Protein 5MC7 (pdb70)

Secondary structure (DSSP, 8-state):
---EEEEEETTS-EEEEEE-SSSS-SHHHHHHHHHHHHHT----S-EEEEETTEEEEEEE-SSEEEEEEEETTS-HHHHHHHHHHHHHHHHHHTTT--SHHHHHTTHHHHHHHHHHHEETTEE----HHHHHHHHHHH-/--SEEEEEETTS-EEEEEE-SSSS-SHHHHHHHHHHHHHHHTT-S--EEEETTEEEEEEEETTEEEEEEEETTS-HHHHHHHHHHHHHHHHHHTTT--SHHHHHTTHHHHHHHHHHHEETTEE----HHHHHHHHHHH-

Structure (mmCIF, N/CA/C/O backbone):
data_5MC7
#
_entry.id   5MC7
#
_cell.length_a   109.360
_cell.length_b   65.403
_cell.length_c   37.273
_cell.angle_alpha   90.00
_cell.angle_beta   96.58
_cell.angle_gamma   90.00
#
_symmetry.space_group_name_H-M   'C 1 2 1'
#
loop_
_entity.id
_entity.type
_entity.pdbx_description
1 polymer 'Coatomer subunit zeta-1'
2 water water
#
loop_
_atom_site.group_PDB
_atom_site.id
_atom_site.type_symbol
_atom_site.label_atom_id
_atom_site.label_alt_id
_atom_site.label_comp_id
_atom_site.label_asym_id
_atom_site.label_entity_id
_atom_site.label_seq_id
_atom_site.pdbx_PDB_ins_code
_atom_site.Cartn_x
_atom_site.Cartn_y
_atom_site.Cartn_z
_atom_site.occupancy
_atom_site.B_iso_or_equiv
_atom_site.auth_seq_id
_atom_site.auth_comp_id
_atom_site.auth_asym_id
_atom_site.auth_atom_id
_atom_site.pdbx_PDB_model_num
ATOM 1 N N . THR A 1 9 ? 9.682 11.249 22.527 1.00 28.30 12 THR A N 1
ATOM 2 C CA . THR A 1 9 ? 11.052 10.823 22.424 1.00 24.09 12 THR A CA 1
ATOM 3 C C . THR A 1 9 ? 11.118 9.298 22.174 1.00 20.18 12 THR A C 1
ATOM 4 O O . THR A 1 9 ? 10.575 8.467 22.865 1.00 19.93 12 THR A O 1
ATOM 8 N N . VAL A 1 10 ? 11.946 8.987 21.220 1.00 16.22 13 VAL A N 1
ATOM 9 C CA . VAL A 1 10 ? 12.187 7.628 20.816 1.00 14.14 13 VAL A CA 1
ATOM 10 C C . VAL A 1 10 ? 13.592 7.273 21.353 1.00 13.88 13 VAL A C 1
ATOM 11 O O . VAL A 1 10 ? 14.528 7.988 21.129 1.00 15.12 13 VAL A O 1
ATOM 15 N N . LYS A 1 11 ? 13.755 6.129 22.055 1.00 12.86 14 LYS A N 1
ATOM 16 C CA . LYS A 1 11 ? 15.071 5.757 22.494 1.00 13.59 14 LYS A CA 1
ATOM 17 C C . LYS A 1 11 ? 15.787 4.862 21.481 1.00 12.04 14 LYS A C 1
ATOM 18 O O . LYS A 1 11 ? 17.036 4.880 21.415 1.00 11.84 14 LYS A O 1
ATOM 24 N N . ALA A 1 12 ? 15.022 4.085 20.721 1.00 10.68 15 ALA A N 1
ATOM 25 C CA . ALA A 1 12 ? 15.612 3.227 19.686 1.00 10.51 15 ALA A CA 1
ATOM 26 C C . ALA A 1 12 ? 14.607 2.873 18.601 1.00 9.88 15 ALA A C 1
ATOM 27 O O . ALA A 1 12 ? 13.443 2.755 18.856 1.00 9.39 15 ALA A O 1
ATOM 29 N N . ILE A 1 13 ? 15.171 2.499 17.415 1.00 10.67 16 ILE A N 1
ATOM 30 C CA . ILE A 1 13 ? 14.379 1.867 16.290 1.00 10.73 16 ILE A CA 1
ATOM 31 C C . ILE A 1 13 ? 15.192 0.658 15.865 1.00 10.91 16 ILE A C 1
ATOM 32 O O . ILE A 1 13 ? 16.404 0.805 15.639 1.00 11.76 16 ILE A O 1
ATOM 37 N N . LEU A 1 14 ? 14.577 -0.512 15.812 1.00 10.83 17 LEU A N 1
ATOM 38 C CA . LEU A 1 14 ? 15.258 -1.730 15.427 1.00 11.59 17 LEU A CA 1
ATOM 39 C C . LEU A 1 14 ? 14.527 -2.417 14.369 1.00 10.62 17 LEU A C 1
ATOM 40 O O . LEU A 1 14 ? 13.300 -2.462 14.417 1.00 10.65 17 LEU A O 1
ATOM 45 N N . ILE A 1 15 ? 15.257 -2.960 13.331 1.00 9.75 18 ILE A N 1
ATOM 46 C CA . ILE A 1 15 ? 14.622 -3.929 12.509 1.00 9.96 18 ILE A CA 1
ATOM 47 C C . ILE A 1 15 ? 15.463 -5.255 12.570 1.00 9.90 18 ILE A C 1
ATOM 48 O O . ILE A 1 15 ? 16.683 -5.228 12.280 1.00 10.84 18 ILE A O 1
ATOM 53 N N . LEU A 1 16 ? 14.830 -6.299 13.030 1.00 9.78 19 LEU A N 1
ATOM 54 C CA . LEU A 1 16 ? 15.519 -7.586 13.134 1.00 11.61 19 LEU A CA 1
ATOM 55 C C . LEU A 1 16 ? 14.942 -8.541 12.083 1.00 11.92 19 LEU A C 1
ATOM 56 O O . LEU A 1 16 ? 13.759 -8.478 11.771 1.00 12.04 19 LEU A O 1
ATOM 61 N N . ASP A 1 17 ? 15.814 -9.366 11.541 1.00 13.33 20 ASP A N 1
ATOM 62 C CA . ASP A 1 17 ? 15.406 -10.444 10.691 1.00 13.86 20 ASP A CA 1
ATOM 63 C C . ASP A 1 17 ? 14.778 -11.591 11.473 1.00 14.40 20 ASP A C 1
ATOM 64 O O . ASP A 1 17 ? 14.687 -11.560 12.704 1.00 13.96 20 ASP A O 1
ATOM 69 N N . ASN A 1 18 ? 14.249 -12.587 10.752 1.00 15.43 21 ASN A N 1
ATOM 70 C CA . ASN A 1 18 ? 13.594 -13.702 11.277 1.00 17.10 21 ASN A CA 1
ATOM 71 C C . ASN A 1 18 ? 14.474 -14.637 12.198 1.00 18.95 21 ASN A C 1
ATOM 72 O O . ASN A 1 18 ? 14.006 -15.541 12.798 1.00 19.23 21 ASN A O 1
ATOM 77 N N . ASP A 1 19 ? 15.790 -14.440 12.191 1.00 20.57 22 ASP A N 1
ATOM 78 C CA . ASP A 1 19 ? 16.645 -15.157 13.084 1.00 23.55 22 ASP A CA 1
ATOM 79 C C . ASP A 1 19 ? 16.935 -14.275 14.295 1.00 22.39 22 ASP A C 1
ATOM 80 O O . ASP A 1 19 ? 17.763 -14.682 15.224 1.00 23.84 22 ASP A O 1
ATOM 85 N N . GLY A 1 20 ? 16.350 -13.077 14.365 1.00 19.97 23 GLY A N 1
ATOM 86 C CA . GLY A 1 20 ? 16.689 -12.113 15.452 1.00 19.54 23 GLY A CA 1
ATOM 87 C C . GLY A 1 20 ? 17.932 -11.302 15.215 1.00 20.06 23 GLY A C 1
ATOM 88 O O . GLY A 1 20 ? 18.334 -10.478 16.120 1.00 20.64 23 GLY A O 1
ATOM 89 N N . ASP A 1 21 ? 18.534 -11.461 14.081 1.00 19.91 24 ASP A N 1
ATOM 90 C CA . ASP A 1 21 ? 19.729 -10.734 13.695 1.00 21.75 24 ASP A CA 1
ATOM 91 C C . ASP A 1 21 ? 19.408 -9.311 13.231 1.00 18.12 24 ASP A C 1
ATOM 92 O O . ASP A 1 21 ? 18.395 -9.023 12.691 1.00 15.75 24 ASP A O 1
ATOM 97 N N . ARG A 1 22 ? 20.256 -8.371 13.623 1.00 17.43 25 ARG A N 1
ATOM 98 C CA . ARG A 1 22 ? 20.024 -6.944 13.341 1.00 16.39 25 ARG A CA 1
ATOM 99 C C . ARG A 1 22 ? 20.171 -6.701 11.869 1.00 16.07 25 ARG A C 1
ATOM 100 O O . ARG A 1 22 ? 21.224 -7.014 11.298 1.00 16.74 25 ARG A O 1
ATOM 108 N N . LEU A 1 23 ? 19.094 -6.176 11.235 1.00 14.88 26 LEU A N 1
ATOM 109 C CA . LEU A 1 23 ? 19.171 -5.551 9.912 1.00 14.79 26 LEU A CA 1
ATOM 110 C C . LEU A 1 23 ? 19.408 -4.050 10.004 1.00 13.78 26 LEU A C 1
ATOM 111 O O . LEU A 1 23 ? 20.220 -3.491 9.243 1.00 14.10 26 LEU A O 1
ATOM 116 N N . PHE A 1 24 ? 18.851 -3.460 11.079 1.00 12.46 27 PHE A N 1
ATOM 117 C CA . PHE A 1 24 ? 18.983 -2.025 11.252 1.00 12.31 27 PHE A CA 1
ATOM 118 C C . PHE A 1 24 ? 18.793 -1.769 12.745 1.00 12.12 27 PHE A C 1
ATOM 119 O O . PHE A 1 24 ? 17.939 -2.340 13.344 1.00 12.13 27 PHE A O 1
ATOM 127 N N . ALA A 1 25 ? 19.694 -0.958 13.239 1.00 13.73 28 ALA A N 1
ATOM 128 C CA . ALA A 1 25 ? 19.500 -0.454 14.603 1.00 13.17 28 ALA A CA 1
ATOM 129 C C . ALA A 1 25 ? 19.951 0.992 14.659 1.00 13.72 28 ALA A C 1
ATOM 130 O O . ALA A 1 25 ? 21.080 1.295 14.298 1.00 13.67 28 ALA A O 1
ATOM 132 N N . LYS A 1 26 ? 19.166 1.795 15.422 1.00 13.62 29 LYS A N 1
ATOM 133 C CA . LYS A 1 26 ? 19.556 3.103 15.756 1.00 14.72 29 LYS A CA 1
ATOM 134 C C . LYS A 1 26 ? 19.176 3.400 17.217 1.00 13.34 29 LYS A C 1
ATOM 135 O O . LYS A 1 26 ? 18.046 3.223 17.552 1.00 12.37 29 LYS A O 1
ATOM 141 N N . TYR A 1 27 ? 20.125 3.702 18.021 1.00 13.18 30 TYR A N 1
ATOM 142 C CA . TYR A 1 27 ? 19.874 4.050 19.403 1.00 13.22 30 TYR A CA 1
ATOM 143 C C . TYR A 1 27 ? 20.166 5.596 19.594 1.00 14.25 30 TYR A C 1
ATOM 144 O O . TYR A 1 27 ? 21.257 6.128 19.215 1.00 17.09 30 TYR A O 1
ATOM 153 N N . TYR A 1 28 ? 19.285 6.278 20.289 1.00 14.41 31 TYR A N 1
ATOM 154 C CA . TYR A 1 28 ? 19.280 7.733 20.376 1.00 15.17 31 TYR A CA 1
ATOM 155 C C . TYR A 1 28 ? 19.705 8.293 21.722 1.00 17.57 31 TYR A C 1
ATOM 156 O O . TYR A 1 28 ? 19.820 9.554 21.930 1.00 18.56 31 TYR A O 1
ATOM 165 N N . ASP A 1 29 ? 20.044 7.371 22.628 1.00 17.19 32 ASP A N 1
ATOM 166 C CA . ASP A 1 29 ? 20.555 7.827 23.940 1.00 19.86 32 ASP A CA 1
ATOM 167 C C . ASP A 1 29 ? 21.541 6.741 24.411 1.00 20.29 32 ASP A C 1
ATOM 168 O O . ASP A 1 29 ? 21.891 5.872 23.668 1.00 20.41 32 ASP A O 1
ATOM 173 N N . ASP A 1 30 ? 21.965 6.851 25.679 1.00 21.74 33 ASP A N 1
ATOM 174 C CA . ASP A 1 30 ? 23.046 6.066 26.256 1.00 23.75 33 ASP A CA 1
ATOM 175 C C . ASP A 1 30 ? 22.590 4.875 27.055 1.00 21.49 33 ASP A C 1
ATOM 176 O O . ASP A 1 30 ? 23.395 4.311 27.749 1.00 22.71 33 ASP A O 1
ATOM 181 N N . THR A 1 31 ? 21.324 4.439 26.885 1.00 19.35 34 THR A N 1
ATOM 182 C CA . THR A 1 31 ? 20.845 3.327 27.652 1.00 19.42 34 THR A CA 1
ATOM 183 C C . THR A 1 31 ? 21.621 2.039 27.385 1.00 18.87 34 THR A C 1
ATOM 184 O O . THR A 1 31 ? 21.904 1.257 28.359 1.00 19.21 34 THR A O 1
ATOM 188 N N . TYR A 1 32 ? 21.961 1.804 26.110 1.00 17.21 35 TYR A N 1
ATOM 189 C CA . TYR A 1 32 ? 22.772 0.636 25.748 1.00 17.82 35 TYR A CA 1
ATOM 190 C C . TYR A 1 32 ? 24.051 1.070 25.032 1.00 18.57 35 TYR A C 1
ATOM 191 O O . TYR A 1 32 ? 24.154 1.049 23.870 1.00 19.05 35 TYR A O 1
ATOM 200 N N . PRO A 1 33 ? 25.046 1.440 25.819 1.00 20.67 36 PRO A N 1
ATOM 201 C CA . PRO A 1 33 ? 26.168 2.085 25.162 1.00 22.13 36 PRO A CA 1
ATOM 202 C C . PRO A 1 33 ? 27.069 1.143 24.376 1.00 22.48 36 PRO A C 1
ATOM 203 O O . PRO A 1 33 ? 27.678 1.622 23.425 1.00 23.03 36 PRO A O 1
ATOM 207 N N . SER A 1 34 ? 27.232 -0.108 24.818 1.00 22.83 37 SER A N 1
ATOM 208 C CA . SER A 1 34 ? 28.111 -1.025 24.082 1.00 24.03 37 SER A CA 1
ATOM 209 C C . SER A 1 34 ? 27.304 -1.873 23.097 1.00 23.02 37 SER A C 1
ATOM 210 O O . SER A 1 34 ? 26.107 -2.150 23.277 1.00 21.05 37 SER A O 1
ATOM 213 N N . VAL A 1 35 ? 28.035 -2.314 22.104 1.00 24.03 38 VAL A N 1
ATOM 214 C CA . VAL A 1 35 ? 27.429 -3.163 21.099 1.00 25.20 38 VAL A CA 1
ATOM 215 C C . VAL A 1 35 ? 27.018 -4.514 21.724 1.00 24.45 38 VAL A C 1
ATOM 216 O O . VAL A 1 35 ? 25.934 -5.007 21.392 1.00 24.96 38 VAL A O 1
ATOM 220 N N . LYS A 1 36 ? 27.805 -5.034 22.631 1.00 25.05 39 LYS A N 1
ATOM 221 C CA . LYS A 1 36 ? 27.436 -6.240 23.363 1.00 25.10 39 LYS A CA 1
ATOM 222 C C . LYS A 1 36 ? 26.120 -6.029 24.120 1.00 23.44 39 LYS A C 1
ATOM 223 O O . LYS A 1 36 ? 25.275 -6.923 24.075 1.00 22.48 39 LYS A O 1
ATOM 229 N N . GLU A 1 37 ? 25.906 -4.869 24.723 1.00 21.29 40 GLU A N 1
ATOM 230 C CA . GLU A 1 37 ? 24.694 -4.654 25.464 1.00 20.36 40 GLU A CA 1
ATOM 231 C C . GLU A 1 37 ? 23.578 -4.472 24.538 1.00 18.31 40 GLU A C 1
ATOM 232 O O . GLU A 1 37 ? 22.513 -4.875 24.869 1.00 17.03 40 GLU A O 1
ATOM 238 N N . GLN A 1 38 ? 23.822 -3.795 23.419 1.00 17.97 41 GLN A N 1
ATOM 239 C CA . GLN A 1 38 ? 22.736 -3.599 22.381 1.00 16.79 41 GLN A CA 1
ATOM 240 C C . GLN A 1 38 ? 22.318 -4.971 21.827 1.00 16.60 41 GLN A C 1
ATOM 241 O O . GLN A 1 38 ? 21.143 -5.224 21.668 1.00 14.80 41 GLN A O 1
ATOM 247 N N . LYS A 1 39 ? 23.269 -5.775 21.403 1.00 18.48 42 LYS A N 1
ATOM 248 C CA . LYS A 1 39 ? 22.949 -7.099 20.832 1.00 19.46 42 LYS A CA 1
ATOM 249 C C . LYS A 1 39 ? 22.237 -7.981 21.829 1.00 19.38 42 LYS A C 1
ATOM 250 O O . LYS A 1 39 ? 21.316 -8.688 21.454 1.00 19.27 42 LYS A O 1
ATOM 256 N N . ALA A 1 40 ? 22.620 -7.920 23.105 1.00 18.79 43 ALA A N 1
ATOM 257 C CA . ALA A 1 40 ? 21.882 -8.681 24.203 1.00 19.03 43 ALA A CA 1
ATOM 258 C C . ALA A 1 40 ? 20.473 -8.219 24.361 1.00 17.90 43 ALA A C 1
ATOM 259 O O . ALA A 1 40 ? 19.599 -9.052 24.545 1.00 18.66 43 ALA A O 1
ATOM 261 N N . PHE A 1 41 ? 20.252 -6.906 24.248 1.00 17.72 44 PHE A N 1
ATOM 262 C CA . PHE A 1 41 ? 18.954 -6.322 24.310 1.00 15.64 44 PHE A CA 1
ATOM 263 C C . PHE A 1 41 ? 18.131 -6.769 23.130 1.00 14.54 44 PHE A C 1
ATOM 264 O O . PHE A 1 41 ? 16.969 -7.154 23.220 1.00 14.80 44 PHE A O 1
ATOM 272 N N . GLU A 1 42 ? 18.704 -6.705 21.953 1.00 13.72 45 GLU A N 1
ATOM 273 C CA . GLU A 1 42 ? 18.032 -7.153 20.726 1.00 13.43 45 GLU A CA 1
ATOM 274 C C . GLU A 1 42 ? 17.595 -8.629 20.793 1.00 14.06 45 GLU A C 1
ATOM 275 O O . GLU A 1 42 ? 16.440 -8.954 20.480 1.00 13.51 45 GLU A O 1
ATOM 281 N N . LYS A 1 43 ? 18.482 -9.466 21.314 1.00 17.05 46 LYS A N 1
ATOM 282 C CA . LYS A 1 43 ? 18.229 -10.880 21.567 1.00 19.06 46 LYS A CA 1
ATOM 283 C C . LYS A 1 43 ? 17.095 -11.086 22.562 1.00 17.55 46 LYS A C 1
ATOM 284 O O . LYS A 1 43 ? 16.203 -11.837 22.331 1.00 15.99 46 LYS A O 1
ATOM 290 N N . ASN A 1 44 ? 17.136 -10.356 23.728 1.00 17.33 47 ASN A N 1
ATOM 291 C CA . ASN A 1 44 ? 16.070 -10.413 24.642 1.00 17.77 47 ASN A CA 1
ATOM 292 C C . ASN A 1 44 ? 14.803 -9.976 24.062 1.00 16.15 47 ASN A C 1
ATOM 293 O O . ASN A 1 44 ? 13.807 -10.645 24.256 1.00 17.40 47 ASN A O 1
ATOM 298 N N . ILE A 1 45 ? 14.749 -8.873 23.399 1.00 14.57 48 ILE A N 1
ATOM 299 C CA . ILE A 1 45 ? 13.506 -8.406 22.756 1.00 14.63 48 ILE A CA 1
ATOM 300 C C . ILE A 1 45 ? 12.945 -9.446 21.774 1.00 14.58 48 ILE A C 1
ATOM 301 O O . ILE A 1 45 ? 11.764 -9.823 21.819 1.00 15.49 48 ILE A O 1
ATOM 306 N N . PHE A 1 46 ? 13.864 -9.950 20.924 1.00 14.22 49 PHE A N 1
ATOM 307 C CA . PHE A 1 46 ? 13.443 -10.923 19.958 1.00 15.20 49 PHE A CA 1
ATOM 308 C C . PHE A 1 46 ? 12.811 -12.173 20.607 1.00 15.80 49 PHE A C 1
ATOM 309 O O . PHE A 1 46 ? 11.731 -12.640 20.222 1.00 17.01 49 PHE A O 1
ATOM 317 N N . ASN A 1 47 ? 13.436 -12.662 21.662 1.00 17.47 50 ASN A N 1
ATOM 318 C CA . ASN A 1 47 ? 13.052 -13.873 22.319 1.00 19.13 50 ASN A CA 1
ATOM 319 C C . ASN A 1 47 ? 11.815 -13.658 23.120 1.00 19.58 50 ASN A C 1
ATOM 320 O O . ASN A 1 47 ? 11.174 -14.630 23.498 1.00 22.10 50 ASN A O 1
ATOM 325 N N . LYS A 1 48 ? 11.484 -12.417 23.448 1.00 17.48 51 LYS A N 1
ATOM 326 C CA . LYS A 1 48 ? 10.235 -12.146 24.134 1.00 18.25 51 LYS A CA 1
ATOM 327 C C . LYS A 1 48 ? 9.157 -11.660 23.259 1.00 17.91 51 LYS A C 1
ATOM 328 O O . LYS A 1 48 ? 8.080 -11.269 23.780 1.00 20.43 51 LYS A O 1
ATOM 334 N N . THR A 1 49 ? 9.386 -11.585 21.960 1.00 16.17 52 THR A N 1
ATOM 335 C CA . THR A 1 49 ? 8.338 -11.182 21.084 1.00 16.17 52 THR A CA 1
ATOM 336 C C . THR A 1 49 ? 8.008 -12.192 20.041 1.00 16.85 52 THR A C 1
ATOM 337 O O . THR A 1 49 ? 8.521 -13.321 20.019 1.00 18.17 52 THR A O 1
ATOM 341 N N . HIS A 1 50 ? 6.925 -11.890 19.329 1.00 16.45 53 HIS A N 1
ATOM 342 C CA . HIS A 1 50 ? 6.352 -12.854 18.365 1.00 17.87 53 HIS A CA 1
ATOM 343 C C . HIS A 1 50 ? 5.682 -12.180 17.178 1.00 16.61 53 HIS A C 1
ATOM 344 O O . HIS A 1 50 ? 5.568 -10.976 17.175 1.00 16.04 53 HIS A O 1
ATOM 351 N N . ARG A 1 51 ? 5.254 -12.929 16.141 1.00 17.00 54 ARG A N 1
ATOM 352 C CA . ARG A 1 51 ? 4.498 -12.329 15.017 1.00 17.28 54 ARG A CA 1
ATOM 353 C C . ARG A 1 51 ? 3.264 -11.587 15.430 1.00 17.36 54 ARG A C 1
ATOM 354 O O . ARG A 1 51 ? 2.498 -12.125 16.242 1.00 18.64 54 ARG A O 1
ATOM 362 N N . THR A 1 52 ? 3.114 -10.376 14.909 1.00 16.10 55 THR A N 1
ATOM 363 C CA . THR A 1 52 ? 1.898 -9.642 15.141 1.00 17.13 55 THR A CA 1
ATOM 364 C C . THR A 1 52 ? 1.815 -8.512 14.131 1.00 17.01 55 THR A C 1
ATOM 365 O O . THR A 1 52 ? 2.836 -7.976 13.696 1.00 15.36 55 THR A O 1
ATOM 369 N N . ASP A 1 53 ? 0.577 -8.049 13.874 1.00 18.35 56 ASP A N 1
ATOM 370 C CA . ASP A 1 53 ? 0.386 -6.809 13.154 1.00 20.42 56 ASP A CA 1
ATOM 371 C C . ASP A 1 53 ? 0.601 -5.521 13.986 1.00 20.48 56 ASP A C 1
ATOM 372 O O . ASP A 1 53 ? 0.711 -4.471 13.390 1.00 20.19 56 ASP A O 1
ATOM 377 N N . SER A 1 54 ? 0.623 -5.626 15.315 1.00 19.79 57 SER A N 1
ATOM 378 C CA . SER A 1 54 ? 0.896 -4.479 16.123 1.00 19.29 57 SER A CA 1
ATOM 379 C C . SER A 1 54 ? 0.679 -4.900 17.536 1.00 17.28 57 SER A C 1
ATOM 380 O O . SER A 1 54 ? -0.326 -5.470 17.848 1.00 18.31 57 SER A O 1
ATOM 383 N N . GLU A 1 55 ? 1.737 -4.758 18.273 1.00 16.87 58 GLU A N 1
ATOM 384 C CA . GLU A 1 55 ? 1.660 -5.002 19.730 1.00 17.86 58 GLU A CA 1
ATOM 385 C C . GLU A 1 55 ? 2.433 -3.958 20.534 1.00 17.21 58 GLU A C 1
ATOM 386 O O . GLU A 1 55 ? 3.482 -3.520 20.148 1.00 16.13 58 GLU A O 1
ATOM 392 N N . ILE A 1 56 ? 1.910 -3.732 21.779 1.00 17.76 59 ILE A N 1
ATOM 393 C CA . ILE A 1 56 ? 2.635 -2.888 22.752 1.00 18.06 59 ILE A CA 1
ATOM 394 C C . ILE A 1 56 ? 3.052 -3.765 23.901 1.00 17.74 59 ILE A C 1
ATOM 395 O O . ILE A 1 56 ? 2.201 -4.420 24.481 1.00 17.73 59 ILE A O 1
ATOM 400 N N . ALA A 1 57 ? 4.309 -3.695 24.261 1.00 16.14 60 ALA A N 1
ATOM 401 C CA . ALA A 1 57 ? 4.727 -4.379 25.552 1.00 16.92 60 ALA A CA 1
ATOM 402 C C . ALA A 1 57 ? 5.666 -3.547 26.396 1.00 16.20 60 ALA A C 1
ATOM 403 O O . ALA A 1 57 ? 6.468 -2.804 25.880 1.00 16.35 60 ALA A O 1
ATOM 405 N N . LEU A 1 58 ? 5.604 -3.774 27.739 1.00 17.37 61 LEU A N 1
ATOM 406 C CA . LEU A 1 58 ? 6.738 -3.329 28.500 1.00 17.19 61 LEU A CA 1
ATOM 407 C C . LEU A 1 58 ? 7.747 -4.450 28.599 1.00 17.52 61 LEU A C 1
ATOM 408 O O . LEU A 1 58 ? 7.371 -5.532 29.209 1.00 18.61 61 LEU A O 1
ATOM 413 N N . LEU A 1 59 ? 8.963 -4.203 28.118 1.00 16.38 62 LEU A N 1
ATOM 414 C CA . LEU A 1 59 ? 10.028 -5.152 28.048 1.00 16.50 62 LEU A CA 1
ATOM 415 C C . LEU A 1 59 ? 11.269 -4.507 28.460 1.00 16.37 62 LEU A C 1
ATOM 416 O O . LEU A 1 59 ? 11.592 -3.379 28.047 1.00 15.30 62 LEU A O 1
ATOM 421 N N . GLU A 1 60 ? 12.034 -5.142 29.369 1.00 17.78 63 GLU A N 1
ATOM 422 C CA . GLU A 1 60 ? 13.287 -4.559 29.740 1.00 19.75 63 GLU A CA 1
ATOM 423 C C . GLU A 1 60 ? 13.230 -3.160 30.358 1.00 18.80 63 GLU A C 1
ATOM 424 O O . GLU A 1 60 ? 14.113 -2.317 30.224 1.00 18.92 63 GLU A O 1
ATOM 430 N N . GLY A 1 61 ? 12.107 -2.892 30.953 1.00 18.94 64 GLY A N 1
ATOM 431 C CA . GLY A 1 61 ? 11.756 -1.596 31.517 1.00 19.51 64 GLY A CA 1
ATOM 432 C C . GLY A 1 61 ? 11.434 -0.486 30.546 1.00 18.13 64 GLY A C 1
ATOM 433 O O . GLY A 1 61 ? 11.496 0.765 30.890 1.00 18.07 64 GLY A O 1
ATOM 434 N N . LEU A 1 62 ? 11.123 -0.860 29.319 1.00 16.81 65 LEU A N 1
ATOM 435 C CA . LEU A 1 62 ? 10.926 0.106 28.289 1.00 16.22 65 LEU A CA 1
ATOM 436 C C . LEU A 1 62 ? 9.626 -0.188 27.562 1.00 15.54 65 LEU A C 1
ATOM 437 O O . LEU A 1 62 ? 9.169 -1.318 27.570 1.00 15.41 65 LEU A O 1
ATOM 442 N N . THR A 1 63 ? 9.077 0.833 26.942 1.00 14.76 66 THR A N 1
ATOM 443 C CA . THR A 1 63 ? 7.854 0.598 26.117 1.00 14.47 66 THR A CA 1
ATOM 444 C C . THR A 1 63 ? 8.283 0.231 24.700 1.00 13.49 66 THR A C 1
ATOM 445 O O . THR A 1 63 ? 8.981 0.956 24.053 1.00 12.96 66 THR A O 1
ATOM 449 N N . VAL A 1 64 ? 7.923 -0.977 24.283 1.00 12.58 67 VAL A N 1
ATOM 450 C CA . VAL A 1 64 ? 8.232 -1.520 22.933 1.00 12.52 67 VAL A CA 1
ATOM 451 C C . VAL A 1 64 ? 6.987 -1.666 22.131 1.00 12.58 67 VAL A C 1
ATOM 452 O O . VAL A 1 64 ? 6.013 -2.324 22.517 1.00 13.29 67 VAL A O 1
ATOM 456 N N . VAL A 1 65 ? 6.933 -0.955 21.000 1.00 11.94 68 VAL A N 1
ATOM 457 C CA . VAL A 1 65 ? 5.732 -1.103 20.132 1.00 11.94 68 VAL A CA 1
ATOM 458 C C . VAL A 1 65 ? 6.329 -1.756 18.896 1.00 11.08 68 VAL A C 1
ATOM 459 O O . VAL A 1 65 ? 7.406 -1.352 18.418 1.00 10.86 68 VAL A O 1
ATOM 463 N N . TYR A 1 66 ? 5.694 -2.825 18.455 1.00 10.97 69 TYR A N 1
ATOM 464 C CA . TYR A 1 66 ? 6.302 -3.571 17.374 1.00 10.51 69 TYR A CA 1
ATOM 465 C C . TYR A 1 66 ? 5.344 -4.304 16.505 1.00 10.67 69 TYR A C 1
ATOM 466 O O . TYR A 1 66 ? 4.178 -4.380 16.788 1.00 10.91 69 TYR A O 1
ATOM 475 N N . LYS A 1 67 ? 5.872 -4.731 15.310 1.00 10.00 70 LYS A N 1
ATOM 476 C CA . LYS A 1 67 ? 5.119 -5.496 14.400 1.00 11.09 70 LYS A CA 1
ATOM 477 C C . LYS A 1 67 ? 6.005 -6.258 13.429 1.00 10.10 70 LYS A C 1
ATOM 478 O O . LYS A 1 67 ? 7.209 -5.987 13.306 1.00 9.11 70 LYS A O 1
ATOM 484 N N . SER A 1 68 ? 5.460 -7.284 12.811 1.00 10.67 71 SER A N 1
ATOM 485 C CA . SER A 1 68 ? 6.208 -8.154 11.902 1.00 10.80 71 SER A CA 1
ATOM 486 C C . SER A 1 68 ? 5.652 -8.081 10.555 1.00 10.67 71 SER A C 1
ATOM 487 O O . SER A 1 68 ? 4.482 -7.935 10.354 1.00 11.34 71 SER A O 1
ATOM 490 N N . SER A 1 69 ? 6.543 -8.340 9.593 1.00 11.26 72 SER A N 1
ATOM 491 C CA . SER A 1 69 ? 6.100 -8.696 8.285 1.00 12.15 72 SER A CA 1
ATOM 492 C C . SER A 1 69 ? 6.432 -10.141 7.973 1.00 13.41 72 SER A C 1
ATOM 493 O O . SER A 1 69 ? 6.776 -10.871 8.898 1.00 15.47 72 SER A O 1
ATOM 496 N N . ILE A 1 70 ? 6.437 -10.583 6.715 1.00 13.64 73 ILE A N 1
ATOM 497 C CA . ILE A 1 70 ? 6.757 -11.969 6.451 1.00 14.70 73 ILE A CA 1
ATOM 498 C C . ILE A 1 70 ? 8.121 -12.411 7.067 1.00 14.09 73 ILE A C 1
ATOM 499 O O . ILE A 1 70 ? 8.130 -13.509 7.624 1.00 15.95 73 ILE A O 1
ATOM 504 N N . ASP A 1 71 ? 9.184 -11.595 7.045 1.00 13.42 74 ASP A N 1
ATOM 505 C CA . ASP A 1 71 ? 10.423 -12.096 7.584 1.00 13.14 74 ASP A CA 1
ATOM 506 C C . ASP A 1 71 ? 11.203 -10.995 8.399 1.00 12.37 74 ASP A C 1
ATOM 507 O O . ASP A 1 71 ? 12.402 -11.084 8.640 1.00 13.22 74 ASP A O 1
ATOM 512 N N . LEU A 1 72 ? 10.551 -9.922 8.761 1.00 10.91 75 LEU A N 1
ATOM 513 C CA . LEU A 1 72 ? 11.142 -8.805 9.412 1.00 10.00 75 LEU A CA 1
ATOM 514 C C . LEU A 1 72 ? 10.337 -8.407 10.693 1.00 9.63 75 LEU A C 1
ATOM 515 O O . LEU A 1 72 ? 9.147 -8.584 10.692 1.00 10.58 75 LEU A O 1
ATOM 520 N N . TYR A 1 73 ? 11.031 -7.973 11.740 1.00 10.07 76 TYR A N 1
ATOM 521 C CA . TYR A 1 73 ? 10.381 -7.525 12.967 1.00 10.09 76 TYR A CA 1
ATOM 522 C C . TYR A 1 73 ? 10.843 -6.077 13.235 1.00 9.91 76 TYR A C 1
ATOM 523 O O . TYR A 1 73 ? 12.063 -5.760 13.220 1.00 9.46 76 TYR A O 1
ATOM 532 N N . PHE A 1 74 ? 9.884 -5.169 13.418 1.00 9.39 77 PHE A N 1
ATOM 533 C CA . PHE A 1 74 ? 10.123 -3.731 13.453 1.00 9.14 77 PHE A CA 1
ATOM 534 C C . PHE A 1 74 ? 9.762 -3.296 14.886 1.00 9.34 77 PHE A C 1
ATOM 535 O O . PHE A 1 74 ? 8.680 -3.554 15.349 1.00 9.58 77 PHE A O 1
ATOM 543 N N . TYR A 1 75 ? 10.684 -2.644 15.564 1.00 8.55 78 TYR A N 1
ATOM 544 C CA . TYR A 1 75 ? 10.415 -2.191 16.973 1.00 9.35 78 TYR A CA 1
ATOM 545 C C . TYR A 1 75 ? 10.740 -0.734 17.055 1.00 9.68 78 TYR A C 1
ATOM 546 O O . TYR A 1 75 ? 11.761 -0.238 16.571 1.00 10.26 78 TYR A O 1
ATOM 555 N N . VAL A 1 76 ? 9.925 -0.039 17.811 1.00 10.61 79 VAL A N 1
ATOM 556 C CA . VAL A 1 76 ? 10.138 1.370 18.168 1.00 10.21 79 VAL A CA 1
ATOM 557 C C . VAL A 1 76 ? 9.990 1.389 19.702 1.00 10.82 79 VAL A C 1
ATOM 558 O O . VAL A 1 76 ? 9.065 0.893 20.263 1.00 11.52 79 VAL A O 1
ATOM 562 N N . ILE A 1 77 ? 11.064 1.881 20.301 1.00 10.43 80 ILE A N 1
ATOM 563 C CA . ILE A 1 77 ? 11.255 1.709 21.767 1.00 11.43 80 ILE A CA 1
ATOM 564 C C . ILE A 1 77 ? 11.343 3.129 22.377 1.00 11.53 80 ILE A C 1
ATOM 565 O O . ILE A 1 77 ? 12.095 3.993 21.959 1.00 11.31 80 ILE A O 1
ATOM 570 N N . GLY A 1 78 ? 10.651 3.256 23.489 1.00 12.12 81 GLY A N 1
ATOM 571 C CA . GLY A 1 78 ? 10.590 4.430 24.284 1.00 13.32 81 GLY A CA 1
ATOM 572 C C . GLY A 1 78 ? 10.673 4.143 25.748 1.00 14.40 81 GLY A C 1
ATOM 573 O O . GLY A 1 78 ? 10.602 2.989 26.170 1.00 13.94 81 GLY A O 1
ATOM 574 N N . SER A 1 79 ? 10.761 5.215 26.504 1.00 15.58 82 SER A N 1
ATOM 575 C CA . SER A 1 79 ? 10.761 5.016 27.969 1.00 17.76 82 SER A CA 1
ATOM 576 C C . SER A 1 79 ? 9.468 4.355 28.494 1.00 19.39 82 SER A C 1
ATOM 577 O O . SER A 1 79 ? 8.485 4.291 27.757 1.00 20.65 82 SER A O 1
ATOM 580 N N . SER A 1 80 ? 9.467 3.867 29.750 1.00 20.47 83 SER A N 1
ATOM 581 C CA . SER A 1 80 ? 8.304 3.236 30.341 1.00 22.35 83 SER A CA 1
ATOM 582 C C . SER A 1 80 ? 7.183 4.277 30.559 1.00 23.10 83 SER A C 1
ATOM 583 O O . SER A 1 80 ? 6.034 3.893 30.582 1.00 24.72 83 SER A O 1
ATOM 586 N N . TYR A 1 81 ? 7.508 5.570 30.467 1.00 22.35 84 TYR A N 1
ATOM 587 C CA . TYR A 1 81 ? 6.547 6.592 30.614 1.00 24.17 84 TYR A CA 1
ATOM 588 C C . TYR A 1 81 ? 6.006 7.251 29.406 1.00 24.36 84 TYR A C 1
ATOM 589 O O . TYR A 1 81 ? 5.259 8.190 29.514 1.00 25.47 84 TYR A O 1
ATOM 598 N N . GLU A 1 82 ? 6.455 6.830 28.245 1.00 23.32 85 GLU A N 1
ATOM 599 C CA . GLU A 1 82 ? 6.114 7.454 26.995 1.00 23.87 85 GLU A CA 1
ATOM 600 C C . GLU A 1 82 ? 4.684 7.214 26.517 1.00 23.63 85 GLU A C 1
ATOM 601 O O . GLU A 1 82 ? 4.091 6.251 26.915 1.00 24.51 85 GLU A O 1
ATOM 607 N N . ASN A 1 83 ? 4.126 8.162 25.777 1.00 24.80 86 ASN A N 1
ATOM 608 C CA . ASN A 1 83 ? 2.800 7.963 25.186 1.00 24.12 86 ASN A CA 1
ATOM 609 C C . ASN A 1 83 ? 2.956 6.867 24.156 1.00 22.14 86 ASN A C 1
ATOM 610 O O . ASN A 1 83 ? 3.656 7.055 23.188 1.00 19.61 86 ASN A O 1
ATOM 615 N N . GLU A 1 84 ? 2.316 5.728 24.401 1.00 21.54 87 GLU A N 1
ATOM 616 C CA . GLU A 1 84 ? 2.525 4.638 23.527 1.00 21.29 87 GLU A CA 1
ATOM 617 C C . GLU A 1 84 ? 1.891 4.826 22.096 1.00 19.20 87 GLU A C 1
ATOM 618 O O . GLU A 1 84 ? 2.408 4.235 21.156 1.00 17.56 87 GLU A O 1
ATOM 624 N N . LEU A 1 85 ? 0.925 5.659 21.963 1.00 20.36 88 LEU A N 1
ATOM 625 C CA . LEU A 1 85 ? 0.395 5.967 20.652 1.00 21.01 88 LEU A CA 1
ATOM 626 C C . LEU A 1 85 ? 1.323 6.789 19.830 1.00 19.53 88 LEU A C 1
ATOM 627 O O . LEU A 1 85 ? 1.315 6.682 18.588 1.00 18.34 88 LEU A O 1
ATOM 632 N N . MET A 1 86 ? 2.088 7.657 20.451 1.00 20.38 89 MET A N 1
ATOM 633 C CA . MET A 1 86 ? 3.143 8.349 19.727 1.00 20.97 89 MET A CA 1
ATOM 634 C C . MET A 1 86 ? 4.165 7.392 19.175 1.00 17.59 89 MET A C 1
ATOM 635 O O . MET A 1 86 ? 4.642 7.544 18.062 1.00 15.86 89 MET A O 1
ATOM 640 N N . LEU A 1 87 ? 4.547 6.390 19.985 1.00 15.88 90 LEU A N 1
ATOM 641 C CA . LEU A 1 87 ? 5.488 5.408 19.553 1.00 14.20 90 LEU A CA 1
ATOM 642 C C . LEU A 1 87 ? 4.859 4.552 18.406 1.00 13.14 90 LEU A C 1
ATOM 643 O O . LEU A 1 87 ? 5.533 4.270 17.426 1.00 12.95 90 LEU A O 1
ATOM 648 N N . MET A 1 88 ? 3.588 4.261 18.515 1.00 13.03 91 MET A N 1
ATOM 649 C CA . MET A 1 88 ? 2.871 3.528 17.417 1.00 14.01 91 MET A CA 1
ATOM 650 C C . MET A 1 88 ? 2.813 4.348 16.153 1.00 12.82 91 MET A C 1
ATOM 651 O O . MET A 1 88 ? 2.923 3.792 15.090 1.00 12.44 91 MET A O 1
ATOM 656 N N . ALA A 1 89 ? 2.688 5.625 16.257 1.00 12.95 92 ALA A N 1
ATOM 657 C CA . ALA A 1 89 ? 2.642 6.463 15.058 1.00 12.91 92 ALA A CA 1
ATOM 658 C C . ALA A 1 89 ? 3.998 6.395 14.344 1.00 12.08 92 ALA A C 1
ATOM 659 O O . ALA A 1 89 ? 4.090 6.423 13.123 1.00 11.51 92 ALA A O 1
ATOM 661 N N . VAL A 1 90 ? 5.105 6.405 15.107 1.00 11.22 93 VAL A N 1
ATOM 662 C CA . VAL A 1 90 ? 6.390 6.236 14.493 1.00 10.94 93 VAL A 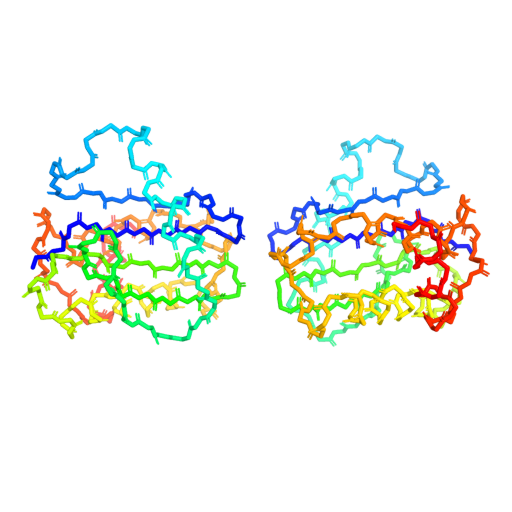CA 1
ATOM 663 C C . VAL A 1 90 ? 6.435 4.906 13.757 1.00 10.68 93 VAL A C 1
ATOM 664 O O . VAL A 1 90 ? 6.983 4.815 12.714 1.00 11.10 93 VAL A O 1
ATOM 668 N N . LEU A 1 91 ? 6.124 3.812 14.491 1.00 10.57 94 LEU A N 1
ATOM 669 C CA . LEU A 1 91 ? 6.209 2.473 13.930 1.00 10.01 94 LEU A CA 1
ATOM 670 C C . LEU A 1 91 ? 5.347 2.406 12.629 1.00 10.35 94 LEU A C 1
ATOM 671 O O . LEU A 1 91 ? 5.860 1.934 11.605 1.00 11.68 94 LEU A O 1
ATOM 676 N N . ASN A 1 92 ? 4.115 2.908 12.675 1.00 12.03 95 ASN A N 1
ATOM 677 C CA . ASN A 1 92 ? 3.295 2.858 11.454 1.00 13.30 95 ASN A CA 1
ATOM 678 C C . ASN A 1 92 ? 3.881 3.716 10.337 1.00 13.60 95 ASN A C 1
ATOM 679 O O . ASN A 1 92 ? 3.749 3.385 9.186 1.00 13.59 95 ASN A O 1
ATOM 684 N N . CYS A 1 93 ? 4.403 4.871 10.666 1.00 13.79 96 CYS A N 1
ATOM 685 C CA . CYS A 1 93 ? 4.934 5.726 9.645 1.00 14.62 96 CYS A CA 1
ATOM 686 C C . CYS A 1 93 ? 6.180 5.064 8.967 1.00 13.52 96 CYS A C 1
ATOM 687 O O . CYS A 1 93 ? 6.266 5.058 7.678 1.00 13.27 96 CYS A O 1
ATOM 690 N N . LEU A 1 94 ? 7.028 4.438 9.736 1.00 12.47 97 LEU A N 1
ATOM 691 C CA . LEU A 1 94 ? 8.167 3.741 9.206 1.00 12.25 97 LEU A CA 1
ATOM 692 C C . LEU A 1 94 ? 7.668 2.583 8.347 1.00 12.04 97 LEU A C 1
ATOM 693 O O . LEU A 1 94 ? 8.133 2.374 7.230 1.00 11.66 97 LEU A O 1
ATOM 698 N N . PHE A 1 95 ? 6.780 1.775 8.916 1.00 11.03 98 PHE A N 1
ATOM 699 C CA . PHE A 1 95 ? 6.398 0.564 8.148 1.00 10.99 98 PHE A CA 1
ATOM 700 C C . PHE A 1 95 ? 5.712 0.953 6.812 1.00 11.78 98 PHE A C 1
ATOM 701 O O . PHE A 1 95 ? 5.917 0.330 5.752 1.00 12.19 98 PHE A O 1
ATOM 709 N N . ASP A 1 96 ? 4.824 1.897 6.895 1.00 11.75 99 ASP A N 1
ATOM 710 C CA . ASP A 1 96 ? 3.996 2.289 5.777 1.00 12.77 99 ASP A CA 1
ATOM 711 C C . ASP A 1 96 ? 4.855 3.073 4.736 1.00 12.72 99 ASP A C 1
ATOM 712 O O . ASP A 1 96 ? 4.636 2.930 3.508 1.00 12.94 99 ASP A O 1
ATOM 717 N N . SER A 1 97 ? 5.866 3.766 5.194 1.00 12.40 100 SER A N 1
ATOM 718 C CA . SER A 1 97 ? 6.791 4.417 4.277 1.00 12.92 100 SER A CA 1
ATOM 719 C C . SER A 1 97 ? 7.541 3.327 3.507 1.00 12.93 100 SER A C 1
ATOM 720 O O . SER A 1 97 ? 7.680 3.373 2.297 1.00 12.84 100 SER A O 1
ATOM 723 N N . LEU A 1 98 ? 8.016 2.310 4.210 1.00 12.26 101 LEU A N 1
ATOM 724 C CA . LEU A 1 98 ? 8.651 1.186 3.528 1.00 13.00 101 LEU A CA 1
ATOM 725 C C . LEU A 1 98 ? 7.731 0.451 2.592 1.00 14.40 101 LEU A C 1
ATOM 726 O O . LEU A 1 98 ? 8.142 -0.030 1.482 1.00 13.17 101 LEU A O 1
ATOM 731 N N . SER A 1 99 ? 6.488 0.279 2.982 1.00 14.16 102 SER A N 1
ATOM 732 C CA . SER A 1 99 ? 5.571 -0.416 2.117 1.00 15.35 102 SER A CA 1
ATOM 733 C C . SER A 1 99 ? 5.467 0.312 0.765 1.00 16.64 102 SER A C 1
ATOM 734 O O . SER A 1 99 ? 5.501 -0.333 -0.304 1.00 17.41 102 SER A O 1
ATOM 737 N N . GLN A 1 100 ? 5.335 1.596 0.819 1.00 16.74 103 GLN A N 1
ATOM 738 C CA . GLN A 1 100 ? 5.292 2.375 -0.441 1.00 19.03 103 GLN A CA 1
ATOM 739 C C . GLN A 1 100 ? 6.596 2.168 -1.217 1.00 18.55 103 GLN A C 1
ATOM 740 O O . GLN A 1 100 ? 6.561 1.790 -2.441 1.00 19.84 103 GLN A O 1
ATOM 746 N N . MET A 1 101 ? 7.738 2.337 -0.568 1.00 17.01 104 MET A N 1
ATOM 747 C CA . MET A 1 101 ? 9.086 2.300 -1.218 1.00 17.48 104 MET A CA 1
ATOM 748 C C . MET A 1 101 ? 9.430 0.891 -1.766 1.00 17.47 104 MET A C 1
ATOM 749 O O . MET A 1 101 ? 10.095 0.725 -2.759 1.00 17.40 104 MET A O 1
ATOM 754 N N . LEU A 1 102 ? 8.928 -0.144 -1.073 1.00 16.47 105 LEU A N 1
ATOM 755 C CA . LEU A 1 102 ? 9.151 -1.554 -1.468 1.00 17.63 105 LEU A CA 1
ATOM 756 C C . LEU A 1 102 ? 8.066 -2.181 -2.269 1.00 19.48 105 LEU A C 1
ATOM 757 O O . LEU A 1 102 ? 8.081 -3.410 -2.578 1.00 18.59 105 LEU A O 1
ATOM 762 N N . ARG A 1 103 ? 7.215 -1.367 -2.818 1.00 21.18 106 ARG A N 1
ATOM 763 C CA . ARG A 1 103 ? 6.052 -1.850 -3.697 1.00 23.49 106 ARG A CA 1
ATOM 764 C C . ARG A 1 103 ? 5.334 -2.958 -3.044 1.00 23.15 106 ARG A C 1
ATOM 765 O O . ARG A 1 103 ? 5.096 -4.017 -3.682 1.00 24.19 106 ARG A O 1
ATOM 773 N N . LYS A 1 104 ? 4.981 -2.688 -1.783 1.00 23.48 107 LYS A N 1
ATOM 774 C CA . LYS A 1 104 ? 4.122 -3.547 -0.992 1.00 25.47 107 LYS A CA 1
ATOM 775 C C . LYS A 1 104 ? 4.669 -4.932 -0.632 1.00 24.87 107 LYS A C 1
ATOM 776 O O . LYS A 1 104 ? 3.926 -5.808 -0.176 1.00 26.80 107 LYS A O 1
ATOM 782 N N . ASN A 1 105 ? 5.989 -5.103 -0.755 1.00 22.29 108 ASN A N 1
ATOM 783 C CA . ASN A 1 105 ? 6.599 -6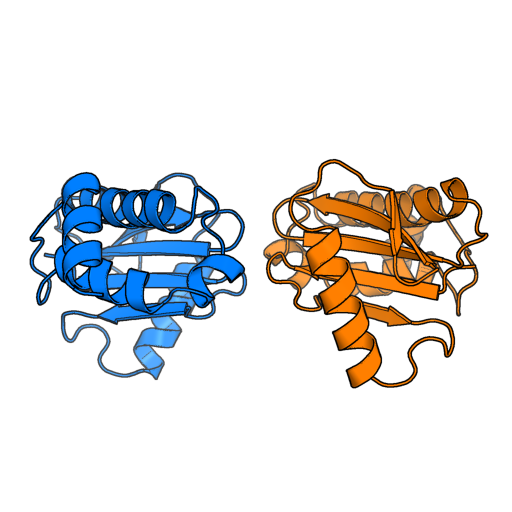.319 -0.234 1.00 22.35 108 ASN A CA 1
ATOM 784 C C . ASN A 1 105 ? 7.661 -5.991 0.799 1.00 18.65 108 ASN A C 1
ATOM 785 O O . ASN A 1 105 ? 8.808 -5.747 0.490 1.00 16.84 108 ASN A O 1
ATOM 790 N N . VAL A 1 106 ? 7.215 -5.897 2.059 1.00 17.33 109 VAL A N 1
ATOM 791 C CA . VAL A 1 106 ? 8.079 -5.505 3.058 1.00 15.36 109 VAL A CA 1
ATOM 792 C C . VAL A 1 106 ? 8.825 -6.714 3.632 1.00 15.72 109 VAL A C 1
ATOM 793 O O . VAL A 1 106 ? 8.304 -7.441 4.468 1.00 14.90 109 VAL A O 1
ATOM 797 N N . GLU A 1 107 ? 9.947 -7.003 3.001 1.00 14.47 110 GLU A N 1
ATOM 798 C CA . GLU A 1 107 ? 10.645 -8.259 3.295 1.00 14.54 110 GLU A CA 1
ATOM 799 C C . GLU A 1 107 ? 12.119 -7.982 3.245 1.00 14.00 110 GLU A C 1
ATOM 800 O O . GLU A 1 107 ? 12.528 -7.060 2.543 1.00 13.99 110 GLU A O 1
ATOM 806 N N . LYS A 1 108 ? 12.878 -8.851 3.837 1.00 13.23 111 LYS A N 1
ATOM 807 C CA . LYS A 1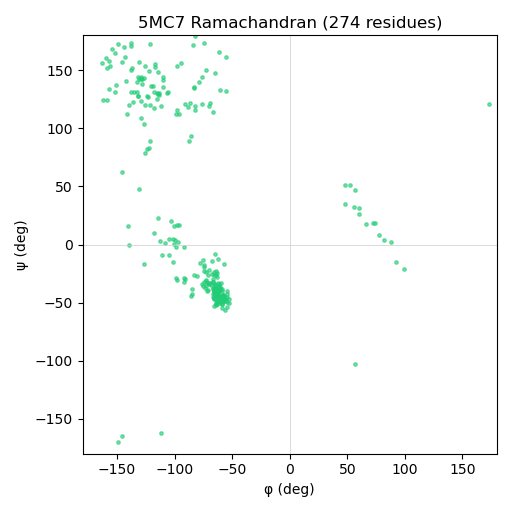 108 ? 14.304 -8.729 3.980 1.00 13.98 111 LYS A CA 1
ATOM 808 C C . LYS A 1 108 ? 14.963 -8.510 2.613 1.00 14.69 111 LYS A C 1
ATOM 809 O O . LYS A 1 108 ? 15.733 -7.639 2.486 1.00 13.63 111 LYS A O 1
ATOM 815 N N . ARG A 1 109 ? 14.622 -9.327 1.644 1.00 16.01 112 ARG A N 1
ATOM 816 C CA . ARG A 1 109 ? 15.279 -9.231 0.334 1.00 18.18 112 ARG A CA 1
ATOM 817 C C . ARG A 1 109 ? 15.144 -7.822 -0.315 1.00 17.75 112 ARG A C 1
ATOM 818 O O . ARG A 1 109 ? 16.163 -7.291 -0.787 1.00 17.72 112 ARG A O 1
ATOM 826 N N . ALA A 1 110 ? 13.947 -7.276 -0.276 1.00 16.03 113 ALA A N 1
ATOM 827 C CA . ALA A 1 110 ? 13.710 -5.976 -0.835 1.00 16.16 113 ALA A CA 1
ATOM 828 C C . ALA A 1 110 ? 14.263 -4.904 -0.073 1.00 15.01 113 ALA A C 1
ATOM 829 O O . ALA A 1 110 ? 14.781 -3.931 -0.639 1.00 14.99 113 ALA A O 1
ATOM 831 N N . LEU A 1 111 ? 14.227 -5.064 1.253 1.00 13.97 114 LEU A N 1
ATOM 832 C CA . LEU A 1 111 ? 14.759 -4.000 2.066 1.00 13.55 114 LEU A CA 1
ATOM 833 C C . LEU A 1 111 ? 16.286 -3.924 1.953 1.00 13.63 114 LEU A C 1
ATOM 834 O O . LEU A 1 111 ? 16.801 -2.810 1.860 1.00 14.55 114 LEU A O 1
ATOM 839 N N . LEU A 1 112 ? 16.977 -5.035 1.904 1.00 14.28 115 LEU A N 1
ATOM 840 C CA . LEU A 1 112 ? 18.435 -5.039 1.752 1.00 15.83 115 LEU A CA 1
ATOM 841 C C . LEU A 1 112 ? 18.847 -4.449 0.418 1.00 17.07 115 LEU A C 1
ATOM 842 O O . LEU A 1 112 ? 19.999 -3.974 0.289 1.00 18.44 115 LEU A O 1
ATOM 847 N N . GLU A 1 113 ? 17.952 -4.532 -0.584 1.00 16.91 116 GLU A N 1
ATOM 848 C CA . GLU A 1 113 ? 18.194 -3.925 -1.872 1.00 18.45 116 GLU A CA 1
ATOM 849 C C . GLU A 1 113 ? 18.036 -2.402 -1.905 1.00 18.20 116 GLU A C 1
ATOM 850 O O . GLU A 1 113 ? 18.508 -1.809 -2.873 1.00 17.66 116 GLU A O 1
ATOM 856 N N . ASN A 1 114 ? 17.442 -1.770 -0.867 1.00 16.47 117 ASN A N 1
ATOM 857 C CA . ASN A 1 114 ? 17.337 -0.349 -0.839 1.00 17.79 117 ASN A CA 1
ATOM 858 C C . ASN A 1 114 ? 17.459 0.156 0.556 1.00 15.98 117 ASN A C 1
ATOM 859 O O . ASN A 1 114 ? 16.567 0.823 1.145 1.00 15.32 117 ASN A O 1
ATOM 864 N N . MET A 1 115 ? 18.621 -0.137 1.065 1.00 15.74 118 MET A N 1
ATOM 865 C CA . MET A 1 115 ? 18.914 0.303 2.457 1.00 15.37 118 MET A CA 1
ATOM 866 C C . MET A 1 115 ? 19.007 1.833 2.562 1.00 15.56 118 MET A C 1
ATOM 867 O O . MET A 1 115 ? 18.614 2.350 3.610 1.00 14.72 118 MET A O 1
ATOM 872 N N . GLU A 1 116 ? 19.479 2.527 1.523 1.00 16.59 119 GLU A N 1
ATOM 873 C CA . GLU A 1 116 ? 19.515 3.995 1.594 1.00 17.41 119 GLU A CA 1
ATOM 874 C C . GLU A 1 116 ? 18.111 4.551 1.785 1.00 16.96 119 GLU A C 1
ATOM 875 O O . GLU A 1 116 ? 17.910 5.480 2.579 1.00 18.55 119 GLU A O 1
ATOM 881 N N . GLY A 1 117 ? 17.112 3.983 1.158 1.00 15.94 120 GLY A N 1
ATOM 882 C CA . GLY A 1 117 ? 15.757 4.358 1.386 1.00 15.27 120 GLY A CA 1
ATOM 883 C C . GLY A 1 117 ? 15.364 4.327 2.851 1.00 13.94 120 GLY A C 1
ATOM 884 O O . GLY A 1 117 ? 14.737 5.223 3.404 1.00 14.44 120 GLY A O 1
ATOM 885 N N . LEU A 1 118 ? 15.694 3.191 3.442 1.00 13.66 121 LEU A N 1
ATOM 886 C CA . LEU A 1 118 ? 15.481 2.954 4.829 1.00 12.07 121 LEU A CA 1
ATOM 887 C C . LEU A 1 118 ? 16.179 4.053 5.704 1.00 12.92 121 LEU A C 1
ATOM 888 O O . LEU A 1 118 ? 15.559 4.696 6.593 1.00 12.19 121 LEU A O 1
ATOM 893 N N . PHE A 1 119 ? 17.491 4.234 5.526 1.00 13.31 122 PHE A N 1
ATOM 894 C CA . PHE A 1 119 ? 18.261 5.201 6.297 1.00 14.19 122 PHE A CA 1
ATOM 895 C C . PHE A 1 119 ? 17.723 6.581 6.145 1.00 14.43 122 PHE A C 1
ATOM 896 O O . PHE A 1 119 ? 17.572 7.326 7.110 1.00 15.37 122 PHE A O 1
ATOM 904 N N . LEU A 1 120 ? 17.457 7.007 4.933 1.00 14.61 123 LEU A N 1
ATOM 905 C CA . LEU A 1 120 ? 16.860 8.355 4.739 1.00 15.59 123 LEU A CA 1
ATOM 906 C C . LEU A 1 120 ? 15.455 8.530 5.362 1.00 14.54 123 LEU A C 1
ATOM 907 O O . LEU A 1 120 ? 15.107 9.562 5.876 1.00 13.77 123 LEU A O 1
ATOM 912 N N . ALA A 1 121 ? 14.630 7.485 5.276 1.00 13.61 124 ALA A N 1
ATOM 913 C CA . ALA A 1 121 ? 13.244 7.520 5.889 1.00 13.42 124 ALA A CA 1
ATOM 914 C C . ALA A 1 121 ? 13.369 7.698 7.396 1.00 13.22 124 ALA A C 1
ATOM 915 O O . ALA A 1 121 ? 12.688 8.561 7.973 1.00 13.14 124 ALA A O 1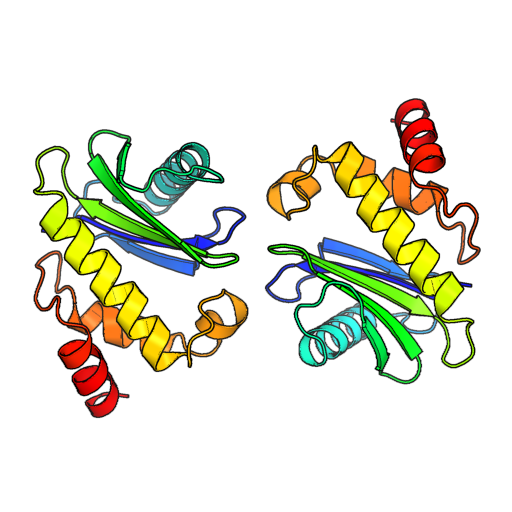
ATOM 917 N N . VAL A 1 122 ? 14.248 6.934 7.999 1.00 12.60 125 VAL A N 1
ATOM 918 C CA . VAL A 1 122 ? 14.345 7.068 9.498 1.00 12.44 125 VAL A CA 1
ATOM 919 C C . VAL A 1 122 ? 14.784 8.462 9.875 1.00 14.37 125 VAL A C 1
ATOM 920 O O . VAL A 1 122 ? 14.230 9.038 10.812 1.00 15.47 125 VAL A O 1
ATOM 924 N N . ASP A 1 123 ? 15.702 9.019 9.133 1.00 16.57 126 ASP A N 1
ATOM 925 C CA . ASP A 1 123 ? 16.131 10.400 9.359 1.00 18.53 126 ASP A CA 1
ATOM 926 C C . ASP A 1 123 ? 15.072 11.427 9.131 1.00 17.63 126 ASP A C 1
ATOM 927 O O . ASP A 1 123 ? 15.160 12.515 9.680 1.00 19.49 126 ASP A O 1
ATOM 932 N N . GLU A 1 124 ? 14.049 11.144 8.354 1.00 16.31 127 GLU A N 1
ATOM 933 C CA . GLU A 1 124 ? 12.902 12.049 8.272 1.00 17.14 127 GLU A CA 1
ATOM 934 C C . GLU A 1 124 ? 11.924 11.914 9.415 1.00 16.08 127 GLU A C 1
ATOM 935 O O . GLU A 1 124 ? 11.275 12.889 9.726 1.00 18.94 127 GLU A O 1
ATOM 941 N N . ILE A 1 125 ? 11.858 10.747 10.016 1.00 14.73 128 ILE A N 1
ATOM 942 C CA . ILE A 1 125 ? 10.890 10.461 11.088 1.00 13.97 128 ILE A CA 1
ATOM 943 C C . ILE A 1 125 ? 11.401 10.913 12.415 1.00 14.52 128 ILE A C 1
ATOM 944 O O . ILE A 1 125 ? 10.662 11.503 13.162 1.00 15.19 128 ILE A O 1
ATOM 949 N N . VAL A 1 126 ? 12.677 10.669 12.693 1.00 14.95 129 VAL A N 1
ATOM 950 C CA . VAL A 1 126 ? 13.275 10.978 14.033 1.00 15.10 129 VAL A CA 1
ATOM 951 C C . VAL A 1 126 ? 14.537 11.674 13.855 1.00 16.88 129 VAL A C 1
ATOM 952 O O . VAL A 1 126 ? 15.306 11.290 13.005 1.00 18.00 129 VAL A O 1
ATOM 956 N N . ASP A 1 127 ? 14.827 12.697 14.702 1.00 17.66 130 ASP A N 1
ATOM 957 C CA . ASP A 1 127 ? 16.068 13.412 14.677 1.00 19.09 130 ASP A CA 1
ATOM 958 C C . ASP A 1 127 ? 16.578 13.424 16.114 1.00 18.84 130 ASP A C 1
ATOM 959 O O . ASP A 1 127 ? 16.061 14.141 16.928 1.00 18.81 130 ASP A O 1
ATOM 964 N N . GLY A 1 128 ? 17.615 12.677 16.356 1.00 18.81 131 GLY A N 1
ATOM 965 C CA . GLY A 1 128 ? 18.172 12.647 17.767 1.00 19.70 131 GLY A CA 1
ATOM 966 C C . GLY A 1 128 ? 17.204 12.258 18.897 1.00 20.22 131 GLY A C 1
ATOM 967 O O . GLY A 1 128 ? 17.260 12.860 20.004 1.00 20.97 131 GLY A O 1
ATOM 968 N N . GLY A 1 129 ? 16.254 11.387 18.581 1.00 18.51 132 GLY A N 1
ATOM 969 C CA . GLY A 1 129 ? 15.179 10.954 19.422 1.00 17.91 132 GLY A CA 1
ATOM 970 C C . GLY A 1 129 ? 13.887 11.712 19.325 1.00 18.00 132 GLY A C 1
ATOM 971 O O . GLY A 1 129 ? 12.865 11.267 19.836 1.00 18.74 132 GLY A O 1
ATOM 972 N N . VAL A 1 130 ? 13.921 12.905 18.704 1.00 17.98 133 VAL A N 1
ATOM 973 C CA . VAL A 1 130 ? 12.709 13.685 18.584 1.00 19.39 133 VAL A CA 1
ATOM 974 C C . VAL A 1 130 ? 11.887 13.250 17.404 1.00 18.07 133 VAL A C 1
ATOM 975 O O . VAL A 1 130 ? 12.453 13.136 16.291 1.00 17.34 133 VAL A O 1
ATOM 979 N N . ILE A 1 131 ? 10.589 13.120 17.647 1.00 17.62 134 ILE A N 1
ATOM 980 C CA . ILE A 1 131 ? 9.750 12.712 16.498 1.00 18.20 134 ILE A CA 1
ATOM 981 C C . ILE A 1 131 ? 9.422 13.923 15.652 1.00 18.79 134 ILE A C 1
ATOM 982 O O . ILE A 1 131 ? 8.784 14.877 16.069 1.00 19.70 134 ILE A O 1
ATOM 987 N N . LEU A 1 132 ? 9.852 13.879 14.375 1.00 19.00 135 LEU A N 1
ATOM 988 C CA . LEU A 1 132 ? 9.696 14.996 13.461 1.00 21.32 135 LEU A CA 1
ATOM 989 C C . LEU A 1 132 ? 8.507 14.836 12.560 1.00 22.24 135 LEU A C 1
ATOM 990 O O . LEU A 1 132 ? 7.962 15.842 12.081 1.00 24.84 135 LEU A O 1
ATOM 995 N N . GLU A 1 133 ? 8.113 13.592 12.256 1.00 20.30 136 GLU A N 1
ATOM 996 C CA . GLU A 1 133 ? 7.150 13.389 11.160 1.00 22.12 136 GLU A CA 1
ATOM 997 C C . GLU A 1 133 ? 6.532 11.999 11.290 1.00 20.92 136 GLU A C 1
ATOM 998 O O . GLU A 1 133 ? 7.275 11.008 11.286 1.00 22.38 136 GLU A O 1
ATOM 1004 N N . SER A 1 134 ? 5.218 11.958 11.355 1.00 22.20 137 SER A N 1
ATOM 1005 C CA . SER A 1 134 ? 4.445 10.721 11.398 1.00 22.22 137 SER A CA 1
ATOM 1006 C C . SER A 1 134 ? 3.573 10.411 10.191 1.00 21.90 137 SER A C 1
ATOM 1007 O O . SER A 1 134 ? 2.932 9.386 10.186 1.00 22.28 137 SER A O 1
ATOM 1010 N N . ASP A 1 135 ? 3.580 11.230 9.119 1.00 21.41 138 ASP A N 1
ATOM 1011 C CA . ASP A 1 135 ? 2.833 10.937 7.896 1.00 21.85 138 ASP A CA 1
ATOM 1012 C C . ASP A 1 135 ? 3.710 10.280 6.848 1.00 19.83 138 ASP A C 1
ATOM 1013 O O . ASP A 1 135 ? 4.618 10.913 6.374 1.00 20.04 138 ASP A O 1
ATOM 1018 N N . PRO A 1 136 ? 3.473 9.010 6.533 1.00 17.83 139 PRO A N 1
ATOM 1019 C CA . PRO A 1 136 ? 4.378 8.384 5.593 1.00 17.68 139 PRO A CA 1
ATOM 1020 C C . PRO A 1 136 ? 4.410 8.981 4.198 1.00 18.91 139 PRO A C 1
ATOM 1021 O O . PRO A 1 136 ? 5.437 8.907 3.443 1.00 19.44 139 PRO A O 1
ATOM 1025 N N . GLN A 1 137 ? 3.311 9.562 3.797 1.00 21.60 140 GLN A N 1
ATOM 1026 C CA . GLN A 1 137 ? 3.301 10.275 2.519 1.00 22.50 140 GLN A CA 1
ATOM 1027 C C . GLN A 1 137 ? 4.282 11.437 2.456 1.00 21.96 140 GLN A C 1
ATOM 1028 O O . GLN A 1 137 ? 5.012 11.629 1.442 1.00 22.43 140 GLN A O 1
ATOM 1034 N N . GLN A 1 138 ? 4.435 12.129 3.575 1.00 20.90 141 GLN A N 1
ATOM 1035 C CA . GLN A 1 138 ? 5.433 13.179 3.715 1.00 21.18 141 GLN A CA 1
ATOM 1036 C C . GLN A 1 138 ? 6.835 12.627 3.668 1.00 19.36 141 GLN A C 1
ATOM 1037 O O . GLN A 1 138 ? 7.737 13.166 2.988 1.00 20.00 141 GLN A O 1
ATOM 1043 N N . VAL A 1 139 ? 7.043 11.525 4.405 1.00 16.78 142 VAL A N 1
ATOM 1044 C CA . VAL A 1 139 ? 8.329 10.965 4.470 1.00 16.10 142 VAL A CA 1
ATOM 1045 C C . VAL A 1 139 ? 8.837 10.488 3.113 1.00 16.24 142 VAL A C 1
ATOM 1046 O O . VAL A 1 139 ? 9.989 10.752 2.788 1.00 16.35 142 VAL A O 1
ATOM 1050 N N . VAL A 1 140 ? 7.984 9.792 2.353 1.00 16.25 143 VAL A N 1
ATOM 1051 C CA . VAL A 1 140 ? 8.492 9.196 1.148 1.00 16.82 143 VAL A CA 1
ATOM 1052 C C . VAL A 1 140 ? 8.804 10.306 0.132 1.00 18.88 143 VAL A C 1
ATOM 1053 O O . VAL A 1 140 ? 9.802 10.198 -0.666 1.00 18.76 143 VAL A O 1
ATOM 1057 N N . HIS A 1 141 ? 7.995 11.381 0.173 1.00 20.28 144 HIS A N 1
ATOM 1058 C CA . HIS A 1 141 ? 8.229 12.534 -0.679 1.00 22.59 144 HIS A CA 1
ATOM 1059 C C . HIS A 1 141 ? 9.665 13.104 -0.397 1.00 23.15 144 HIS A C 1
ATOM 1060 O O . HIS A 1 141 ? 10.408 13.463 -1.297 1.00 23.86 144 HIS A O 1
ATOM 1067 N N . ARG A 1 142 ? 10.001 13.263 0.861 1.00 21.35 145 ARG A N 1
ATOM 1068 C CA . ARG A 1 142 ? 11.283 13.820 1.190 1.00 22.14 145 ARG A CA 1
ATOM 1069 C C . ARG A 1 142 ? 12.456 12.908 0.962 1.00 20.67 145 ARG A C 1
ATOM 1070 O O . ARG A 1 142 ? 13.528 13.363 0.597 1.00 21.45 145 ARG A O 1
ATOM 1078 N N . VAL A 1 143 ? 12.268 11.587 1.108 1.00 19.29 146 VAL A N 1
ATOM 1079 C CA . VAL A 1 143 ? 13.310 10.649 0.823 1.00 18.99 146 VAL A CA 1
ATOM 1080 C C . VAL A 1 143 ? 13.616 10.792 -0.694 1.00 20.39 146 VAL A C 1
ATOM 1081 O O . VAL A 1 143 ? 14.772 10.800 -1.067 1.00 20.87 146 VAL A O 1
ATOM 1085 N N . ALA A 1 144 ? 12.576 10.891 -1.501 1.00 21.08 147 ALA A N 1
ATOM 1086 C CA . ALA A 1 144 ? 12.774 10.983 -2.970 1.00 23.14 147 ALA A CA 1
ATOM 1087 C C . ALA A 1 144 ? 13.626 12.231 -3.342 1.00 25.43 147 ALA A C 1
ATOM 1088 O O . ALA A 1 144 ? 14.446 12.245 -4.348 1.00 26.49 147 ALA A O 1
ATOM 1090 N N . LEU A 1 145 ? 13.452 13.287 -2.562 1.00 26.76 148 LEU A N 1
ATOM 1091 C CA . LEU A 1 145 ? 14.253 14.507 -2.753 1.00 29.44 148 LEU A CA 1
ATOM 1092 C C . LEU A 1 145 ? 15.696 14.380 -2.304 1.00 30.45 148 LEU A C 1
ATOM 1093 O O . LEU A 1 145 ? 16.531 15.102 -2.741 1.00 33.75 148 LEU A O 1
ATOM 1098 N N . ARG A 1 146 ? 16.000 13.483 -1.416 1.00 31.33 149 ARG A N 1
ATOM 1099 C CA . ARG A 1 146 ? 17.358 13.323 -0.873 1.00 32.65 149 ARG A CA 1
ATOM 1100 C C . ARG A 1 146 ? 18.202 12.161 -1.347 1.00 34.34 149 ARG A C 1
ATOM 1101 O O . ARG A 1 146 ? 19.384 12.023 -0.898 1.00 34.75 149 ARG A O 1
ATOM 1109 N N . GLY A 1 147 ? 17.591 11.242 -2.086 1.00 34.28 150 GLY A N 1
ATOM 1110 C CA . GLY A 1 147 ? 18.294 10.064 -2.544 1.00 34.54 150 GLY A CA 1
ATOM 1111 C C . GLY A 1 147 ? 17.313 8.945 -2.448 1.00 33.77 150 GLY A C 1
ATOM 1112 O O . GLY A 1 147 ? 16.124 9.154 -2.126 1.00 33.71 150 GLY A O 1
ATOM 1113 N N . THR B 1 9 ? 13.030 -41.345 -8.327 1.00 31.39 12 THR B N 1
ATOM 1114 C CA . THR B 1 9 ? 14.257 -40.776 -7.638 1.00 27.75 12 THR B CA 1
ATOM 1115 C C . THR B 1 9 ? 14.253 -39.207 -7.525 1.00 24.74 12 THR B C 1
ATOM 1116 O O . THR B 1 9 ? 13.838 -38.388 -8.447 1.00 25.56 12 THR B O 1
ATOM 1120 N N . VAL B 1 10 ? 14.811 -38.780 -6.398 1.00 20.45 13 VAL B N 1
ATOM 1121 C CA . VAL B 1 10 ? 14.866 -37.429 -6.022 1.00 17.65 13 VAL B CA 1
ATOM 1122 C C . VAL B 1 10 ? 16.295 -36.934 -6.219 1.00 17.02 13 VAL B C 1
ATOM 1123 O O . VAL B 1 10 ? 17.255 -37.636 -5.838 1.00 18.97 13 VAL B O 1
ATOM 1127 N N . LYS B 1 11 ? 16.497 -35.783 -6.879 1.00 15.19 14 LYS B N 1
ATOM 1128 C CA . LYS B 1 11 ? 17.837 -35.272 -6.985 1.00 15.73 14 LYS B CA 1
ATOM 1129 C C . LYS B 1 11 ? 18.204 -34.326 -5.831 1.00 13.94 14 LYS B C 1
ATOM 1130 O O . LYS B 1 11 ? 19.378 -34.189 -5.501 1.00 13.54 14 LYS B O 1
ATOM 1136 N N . ALA B 1 12 ? 17.219 -33.632 -5.291 1.00 12.82 15 ALA B N 1
ATOM 1137 C CA . ALA B 1 12 ? 17.480 -32.767 -4.141 1.00 11.97 15 ALA B CA 1
ATOM 1138 C C . ALA B 1 12 ? 16.237 -32.458 -3.347 1.00 11.24 15 ALA B C 1
ATOM 1139 O O . ALA B 1 12 ? 15.142 -32.466 -3.854 1.00 11.59 15 ALA B O 1
ATOM 1141 N N . ILE B 1 13 ? 16.457 -32.211 -2.024 1.00 11.15 16 ILE B N 1
ATOM 1142 C CA . ILE B 1 13 ? 15.401 -31.593 -1.182 1.00 11.25 16 ILE B CA 1
ATOM 1143 C C . ILE B 1 13 ? 15.976 -30.324 -0.551 1.00 11.57 16 ILE B C 1
ATOM 1144 O O . ILE B 1 13 ? 17.133 -30.355 -0.076 1.00 11.08 16 ILE B O 1
ATOM 1149 N N . LEU B 1 14 ? 15.268 -29.246 -0.718 1.00 11.47 17 LEU B N 1
ATOM 1150 C CA . LEU B 1 14 ? 15.720 -27.955 -0.224 1.00 12.13 17 LEU B CA 1
ATOM 1151 C C . LEU B 1 14 ? 14.723 -27.294 0.625 1.00 11.41 17 LEU B C 1
ATOM 1152 O O . LEU B 1 14 ? 13.556 -27.336 0.332 1.00 11.62 17 LEU B O 1
ATOM 1157 N N . ILE B 1 15 ? 15.209 -26.604 1.679 1.00 11.25 18 ILE B N 1
ATOM 1158 C CA . ILE B 1 15 ? 14.360 -25.607 2.323 1.00 12.05 18 ILE B CA 1
ATOM 1159 C C . ILE B 1 15 ? 15.068 -24.315 2.355 1.00 12.33 18 ILE B C 1
ATOM 1160 O O . ILE B 1 15 ? 16.154 -24.221 2.919 1.00 13.81 18 ILE B O 1
ATOM 1165 N N . LEU B 1 16 ? 14.460 -23.318 1.718 1.00 12.16 19 LEU B N 1
ATOM 1166 C CA . LEU B 1 16 ? 15.032 -22.012 1.682 1.00 13.22 19 LEU B CA 1
ATOM 1167 C C . LEU B 1 16 ? 14.180 -21.031 2.430 1.00 14.65 19 LEU B C 1
ATOM 1168 O O . LEU B 1 16 ? 12.959 -21.157 2.504 1.00 13.66 19 LEU B O 1
ATOM 1173 N N . ASP B 1 17 ? 14.802 -20.013 3.044 1.00 14.99 20 ASP B N 1
ATOM 1174 C CA . ASP B 1 17 ? 13.941 -18.962 3.586 1.00 16.80 20 ASP B CA 1
ATOM 1175 C C . ASP B 1 17 ? 13.529 -17.959 2.522 1.00 16.32 20 ASP B C 1
ATOM 1176 O O . ASP B 1 17 ? 13.861 -18.106 1.352 1.00 14.22 20 ASP B O 1
ATOM 1181 N N . ASN B 1 18 ? 12.754 -17.027 2.970 1.00 16.83 21 ASN B N 1
ATOM 1182 C CA . ASN B 1 18 ? 12.189 -15.990 2.150 1.00 17.60 21 ASN B CA 1
ATOM 1183 C C . ASN B 1 18 ? 13.189 -15.047 1.543 1.00 18.41 21 ASN B C 1
ATOM 1184 O O . ASN B 1 18 ? 12.785 -14.226 0.755 1.00 18.72 21 ASN B O 1
ATOM 1189 N N . ASP B 1 19 ? 14.468 -15.100 1.899 1.00 19.09 22 ASP B N 1
ATOM 1190 C CA . ASP B 1 19 ? 15.472 -14.354 1.239 1.00 21.61 22 ASP B CA 1
ATOM 1191 C C . ASP B 1 19 ? 16.317 -15.228 0.348 1.00 20.20 22 ASP B C 1
ATOM 1192 O O . ASP B 1 19 ? 17.485 -14.822 -0.119 1.00 21.78 22 ASP B O 1
ATOM 1197 N N . GLY B 1 20 ? 15.940 -16.496 0.251 1.00 18.62 23 GLY B N 1
ATOM 1198 C CA . GLY B 1 20 ? 16.633 -17.493 -0.558 1.00 18.28 23 GLY B CA 1
ATOM 1199 C C . GLY B 1 20 ? 17.762 -18.226 0.139 1.00 17.77 23 GLY B C 1
ATOM 1200 O O . GLY B 1 20 ? 18.492 -19.045 -0.503 1.00 17.94 23 GLY B O 1
ATOM 1201 N N . ASP B 1 21 ? 17.953 -17.917 1.394 1.00 19.46 24 ASP B N 1
ATOM 1202 C CA . ASP B 1 21 ? 19.065 -18.552 2.175 1.00 21.37 24 ASP B CA 1
ATOM 1203 C C . ASP B 1 21 ? 18.719 -19.970 2.573 1.00 19.31 24 ASP B C 1
ATOM 1204 O O . ASP B 1 21 ? 17.622 -20.330 2.835 1.00 17.95 24 ASP B O 1
ATOM 1209 N N . ARG B 1 22 ? 19.756 -20.810 2.556 1.00 18.43 25 ARG B N 1
ATOM 1210 C CA . ARG B 1 22 ? 19.523 -22.222 2.759 1.00 18.67 25 ARG B CA 1
ATOM 1211 C C . ARG B 1 22 ? 19.285 -22.473 4.193 1.00 19.01 25 ARG B C 1
ATOM 1212 O O . ARG B 1 22 ? 20.169 -22.093 5.014 1.00 23.38 25 ARG B O 1
ATOM 1220 N N . LEU B 1 23 ? 18.125 -23.032 4.588 1.00 17.00 26 LEU B N 1
ATOM 1221 C CA . LEU B 1 23 ? 17.907 -23.715 5.848 1.00 18.74 26 LEU B CA 1
ATOM 1222 C C . LEU B 1 23 ? 18.310 -25.164 5.814 1.00 16.73 26 LEU B C 1
ATOM 1223 O O . LEU B 1 23 ? 18.853 -25.667 6.814 1.00 16.75 26 LEU B O 1
ATOM 1228 N N . PHE B 1 24 ? 18.063 -25.805 4.729 1.00 15.39 27 PHE B N 1
ATOM 1229 C CA . PHE B 1 24 ? 18.356 -27.221 4.590 1.00 14.75 27 PHE B CA 1
ATOM 1230 C C . PHE B 1 24 ? 18.626 -27.469 3.156 1.00 14.52 27 PHE B C 1
ATOM 1231 O O . PHE B 1 24 ? 17.841 -27.030 2.278 1.00 13.47 27 PHE B O 1
ATOM 1239 N N . ALA B 1 25 ? 19.654 -28.271 2.926 1.00 14.16 28 ALA B N 1
ATOM 1240 C CA . ALA B 1 25 ? 19.867 -28.729 1.563 1.00 14.06 28 ALA B CA 1
ATOM 1241 C C . ALA B 1 25 ? 20.547 -30.058 1.457 1.00 15.30 28 ALA B C 1
ATOM 1242 O O . ALA B 1 25 ? 21.580 -30.244 2.162 1.00 16.32 28 ALA B O 1
ATOM 1244 N N . LYS B 1 26 ? 19.976 -30.966 0.631 1.00 15.20 29 LYS B N 1
ATOM 1245 C CA . LYS B 1 26 ? 20.502 -32.286 0.448 1.00 16.16 29 LYS B CA 1
ATOM 1246 C C . LYS B 1 26 ? 20.462 -32.571 -1.061 1.00 15.13 29 LYS B C 1
ATOM 1247 O O . LYS B 1 26 ? 19.409 -32.541 -1.589 1.00 14.92 29 LYS B O 1
ATOM 1253 N N . TYR B 1 27 ? 21.586 -32.882 -1.679 1.00 14.12 30 TYR B N 1
ATOM 1254 C CA . TYR B 1 27 ? 21.681 -33.226 -3.090 1.00 14.06 30 TYR B CA 1
ATOM 1255 C C . TYR B 1 27 ? 22.089 -34.696 -3.112 1.00 15.52 30 TYR B C 1
ATOM 1256 O O . TYR B 1 27 ? 23.148 -35.068 -2.542 1.00 16.18 30 TYR B O 1
ATOM 1265 N N . TYR B 1 28 ? 21.330 -35.467 -3.866 1.00 15.06 31 TYR B N 1
ATOM 1266 C CA . TYR B 1 28 ? 21.497 -36.904 -3.946 1.00 16.25 31 TYR B CA 1
ATOM 1267 C C . TYR B 1 28 ? 22.278 -37.438 -5.150 1.00 18.32 31 TYR B C 1
ATOM 1268 O O . TYR B 1 28 ? 22.409 -38.678 -5.282 1.00 20.06 31 TYR B O 1
ATOM 1277 N N . ASP B 1 29 ? 22.706 -36.549 -6.042 1.00 19.38 32 ASP B N 1
ATOM 1278 C CA . ASP B 1 29 ? 23.533 -37.073 -7.209 1.00 21.92 32 ASP B CA 1
ATOM 1279 C C . ASP B 1 29 ? 24.550 -35.996 -7.528 1.00 21.90 32 ASP B C 1
ATOM 1280 O O . ASP B 1 29 ? 24.786 -35.175 -6.717 1.00 21.42 32 ASP B O 1
ATOM 1285 N N . ASP B 1 30 ? 25.192 -36.055 -8.684 1.00 23.96 33 ASP B N 1
ATOM 1286 C CA . ASP B 1 30 ? 26.301 -35.155 -9.052 1.00 25.67 33 ASP B CA 1
ATOM 1287 C C . ASP B 1 30 ? 25.899 -34.083 -9.991 1.00 24.04 33 ASP B C 1
ATOM 1288 O O . ASP B 1 30 ? 26.757 -33.463 -10.599 1.00 25.04 33 ASP B O 1
ATOM 1293 N N . THR B 1 31 ? 24.623 -33.742 -10.106 1.00 22.78 34 THR B N 1
ATOM 1294 C CA . THR B 1 31 ? 24.243 -32.681 -11.047 1.00 23.34 34 THR B CA 1
ATOM 1295 C C . THR B 1 31 ? 24.882 -31.315 -10.625 1.00 21.99 34 THR B C 1
ATOM 1296 O O . THR B 1 31 ? 25.345 -30.556 -11.479 1.00 22.15 34 THR B O 1
ATOM 1300 N N . TYR B 1 32 ? 24.936 -31.077 -9.320 1.00 18.96 35 TYR B N 1
ATOM 1301 C CA . TYR B 1 32 ? 25.546 -29.839 -8.758 1.00 18.72 35 TYR B CA 1
ATOM 1302 C C . TYR B 1 32 ? 26.627 -30.161 -7.732 1.00 18.51 35 TYR B C 1
ATOM 1303 O O . TYR B 1 32 ? 26.385 -30.160 -6.554 1.00 17.34 35 TYR B O 1
ATOM 1312 N N . PRO B 1 33 ? 27.809 -30.517 -8.218 1.00 19.91 36 PRO B N 1
ATOM 1313 C CA . PRO B 1 33 ? 28.718 -31.160 -7.244 1.00 20.17 36 PRO B CA 1
ATOM 1314 C C . PRO B 1 33 ? 29.277 -30.215 -6.157 1.00 19.88 36 PRO B C 1
ATOM 1315 O O . PRO B 1 33 ? 29.424 -30.662 -5.004 1.00 20.22 36 PRO B O 1
ATOM 1319 N N . SER B 1 34 ? 29.522 -28.965 -6.461 1.00 18.83 37 SER B N 1
ATOM 1320 C CA . SER B 1 34 ? 30.081 -28.020 -5.522 1.00 18.67 37 SER B CA 1
ATOM 1321 C C . SER B 1 34 ? 28.994 -27.155 -4.865 1.00 17.08 37 SER B C 1
ATOM 1322 O O . SER B 1 34 ? 27.909 -26.936 -5.403 1.00 15.97 37 SER B O 1
ATOM 1325 N N . VAL B 1 35 ? 29.317 -26.699 -3.674 1.00 17.58 38 VAL B N 1
ATOM 1326 C CA . VAL B 1 35 ? 28.433 -25.807 -2.941 1.00 17.50 38 VAL B CA 1
ATOM 1327 C C . VAL B 1 35 ? 28.211 -24.484 -3.735 1.00 17.44 38 VAL B C 1
ATOM 1328 O O . VAL B 1 35 ? 27.083 -24.045 -3.810 1.00 16.70 38 VAL B O 1
ATOM 1332 N N . LYS B 1 36 ? 29.237 -24.022 -4.412 1.00 19.21 39 LYS B N 1
ATOM 1333 C CA . LYS B 1 36 ? 29.117 -22.851 -5.302 1.00 20.29 39 LYS B CA 1
ATOM 1334 C C . LYS B 1 36 ? 28.039 -23.086 -6.370 1.00 18.97 39 LYS B C 1
ATOM 1335 O O . LYS B 1 36 ? 27.198 -22.247 -6.608 1.00 17.23 39 LYS B O 1
ATOM 1341 N N . GLU B 1 37 ? 28.065 -24.282 -6.950 1.00 18.69 40 GLU B N 1
ATOM 1342 C CA . GLU B 1 37 ? 27.130 -24.545 -8.061 1.00 18.99 40 GLU B CA 1
ATOM 1343 C C . GLU B 1 37 ? 25.740 -24.750 -7.467 1.00 17.35 40 GLU B C 1
ATOM 1344 O O . GLU B 1 37 ? 24.699 -24.387 -8.057 1.00 16.58 40 GLU B O 1
ATOM 1350 N N . GLN B 1 38 ? 25.679 -25.372 -6.290 1.00 16.17 41 GLN B N 1
ATOM 1351 C CA . GLN B 1 38 ? 24.389 -25.620 -5.640 1.00 15.02 41 GLN B CA 1
ATOM 1352 C C . GLN B 1 38 ? 23.727 -24.246 -5.291 1.00 15.06 41 GLN B C 1
ATOM 1353 O O . GLN B 1 38 ? 22.535 -24.069 -5.487 1.00 14.31 41 GLN B O 1
ATOM 1359 N N . LYS B 1 39 ? 24.485 -23.394 -4.652 1.00 16.98 42 LYS B N 1
ATOM 1360 C CA . LYS B 1 39 ? 24.047 -22.048 -4.237 1.00 17.98 42 LYS B CA 1
ATOM 1361 C C . LYS B 1 39 ? 23.593 -21.213 -5.455 1.00 17.65 42 LYS B C 1
ATOM 1362 O O . LYS B 1 39 ? 22.580 -20.501 -5.362 1.00 17.84 42 LYS B O 1
ATOM 1368 N N . ALA B 1 40 ? 24.255 -21.335 -6.576 1.00 18.70 43 ALA B N 1
ATOM 1369 C CA . ALA B 1 40 ? 23.785 -20.678 -7.861 1.00 18.47 43 ALA B CA 1
ATOM 1370 C C . ALA B 1 40 ? 22.452 -21.192 -8.350 1.00 17.52 43 ALA B C 1
ATOM 1371 O O . ALA B 1 40 ? 21.605 -20.426 -8.740 1.00 18.78 43 ALA B O 1
ATOM 1373 N N . PHE B 1 41 ? 22.265 -22.507 -8.260 1.00 17.36 44 PHE B N 1
ATOM 1374 C CA . PHE B 1 41 ? 21.078 -23.160 -8.657 1.00 16.36 44 PHE B CA 1
ATOM 1375 C C . PHE B 1 41 ? 19.941 -22.706 -7.725 1.00 16.20 44 PHE B C 1
ATOM 1376 O O . PHE B 1 41 ? 18.804 -22.388 -8.137 1.00 16.20 44 PHE B O 1
ATOM 1384 N N . GLU B 1 42 ? 20.215 -22.690 -6.435 1.00 15.02 45 GLU B N 1
ATOM 1385 C CA . GLU B 1 42 ? 19.285 -22.226 -5.425 1.00 14.47 45 GLU B CA 1
ATOM 1386 C C . GLU B 1 42 ? 18.819 -20.778 -5.642 1.00 15.56 45 GLU B C 1
ATOM 1387 O O . GLU B 1 42 ? 17.594 -20.530 -5.580 1.00 14.71 45 GLU B O 1
ATOM 1393 N N . LYS B 1 43 ? 19.741 -19.903 -5.975 1.00 17.02 46 LYS B N 1
ATOM 1394 C CA . LYS B 1 43 ? 19.442 -18.500 -6.382 1.00 19.45 46 LYS B CA 1
ATOM 1395 C C . LYS B 1 43 ? 18.529 -18.441 -7.561 1.00 20.30 46 LYS B C 1
ATOM 1396 O O . LYS B 1 43 ? 17.516 -17.681 -7.528 1.00 20.96 46 LYS B O 1
ATOM 1402 N N . ASN B 1 44 ? 18.805 -19.230 -8.598 1.00 19.90 47 ASN B N 1
ATOM 1403 C CA . ASN B 1 44 ? 18.006 -19.235 -9.805 1.00 22.06 47 ASN B CA 1
ATOM 1404 C C . ASN B 1 44 ? 16.628 -19.719 -9.431 1.00 20.57 47 ASN B C 1
ATOM 1405 O O . ASN B 1 44 ? 15.632 -19.106 -9.785 1.00 21.21 47 ASN B O 1
ATOM 1410 N N . ILE B 1 45 ? 16.554 -20.866 -8.764 1.00 18.85 48 ILE B N 1
ATOM 1411 C CA . ILE B 1 45 ? 15.254 -21.416 -8.367 1.00 18.88 48 ILE B CA 1
ATOM 1412 C C . ILE B 1 45 ? 14.414 -20.436 -7.616 1.00 18.54 48 ILE B C 1
ATOM 1413 O O . ILE B 1 45 ? 13.199 -20.258 -7.872 1.00 17.24 48 ILE B O 1
ATOM 1418 N N . PHE B 1 46 ? 15.105 -19.803 -6.647 1.00 16.30 49 PHE B N 1
ATOM 1419 C CA . PHE B 1 46 ? 14.389 -18.935 -5.780 1.00 17.03 49 PHE B CA 1
ATOM 1420 C C . PHE B 1 46 ? 13.739 -17.751 -6.511 1.00 19.06 49 PHE B C 1
ATOM 1421 O O . PHE B 1 46 ? 12.550 -17.446 -6.322 1.00 18.87 49 PHE B O 1
ATOM 1429 N N . ASN B 1 47 ? 14.526 -17.189 -7.407 1.00 20.51 50 ASN B N 1
ATOM 1430 C CA . ASN B 1 47 ? 14.122 -16.009 -8.159 1.00 23.51 50 ASN B CA 1
ATOM 1431 C C . ASN B 1 47 ? 12.994 -16.390 -9.054 1.00 23.38 50 ASN B C 1
ATOM 1432 O O . ASN B 1 47 ? 12.131 -15.549 -9.319 1.00 25.38 50 ASN B O 1
ATOM 1437 N N . LYS B 1 48 ? 12.945 -17.655 -9.487 1.00 21.60 51 LYS B N 1
ATOM 1438 C CA . LYS B 1 48 ? 11.864 -18.087 -10.369 1.00 22.71 51 LYS B CA 1
ATOM 1439 C C . LYS B 1 48 ? 10.654 -18.665 -9.695 1.00 21.12 51 LYS B C 1
ATOM 1440 O O . LYS B 1 48 ? 9.628 -18.784 -10.315 1.00 22.43 51 LYS B O 1
ATOM 1446 N N . THR B 1 49 ? 10.670 -18.786 -8.365 1.00 19.09 52 THR B N 1
ATOM 1447 C CA . THR B 1 49 ? 9.573 -19.311 -7.660 1.00 18.59 52 THR B CA 1
ATOM 1448 C C . THR B 1 49 ? 9.057 -18.426 -6.531 1.00 19.21 52 THR B C 1
ATOM 1449 O O . THR B 1 49 ? 7.994 -18.612 -6.111 1.00 19.29 52 THR B O 1
ATOM 1453 N N . HIS B 1 50 ? 9.873 -17.461 -6.123 1.00 20.71 53 HIS B N 1
ATOM 1454 C CA . HIS B 1 50 ? 9.486 -16.561 -5.070 1.00 22.29 53 HIS B CA 1
ATOM 1455 C C . HIS B 1 50 ? 8.240 -15.804 -5.504 1.00 25.36 53 HIS B C 1
ATOM 1456 O O . HIS B 1 50 ? 8.225 -15.190 -6.516 1.00 25.91 53 HIS B O 1
ATOM 1463 N N . ARG B 1 51 ? 7.254 -15.733 -4.630 1.00 26.51 54 ARG B N 1
ATOM 1464 C CA . ARG B 1 51 ? 6.015 -14.900 -4.848 1.00 30.39 54 ARG B CA 1
ATOM 1465 C C . ARG B 1 51 ? 5.313 -15.258 -6.117 1.00 31.73 54 ARG B C 1
ATOM 1466 O O . ARG B 1 51 ? 4.914 -14.349 -6.898 1.00 33.36 54 ARG B O 1
ATOM 1474 N N . THR B 1 52 ? 5.149 -16.585 -6.301 1.00 31.25 55 THR B N 1
ATOM 1475 C CA . THR B 1 52 ? 4.447 -17.182 -7.446 1.00 34.15 55 THR B CA 1
ATOM 1476 C C . THR B 1 52 ? 3.212 -17.939 -6.910 1.00 35.52 55 THR B C 1
ATOM 1477 O O . THR B 1 52 ? 3.093 -18.115 -5.703 1.00 37.46 55 THR B O 1
ATOM 1481 N N . ASP B 1 53 ? 2.196 -18.127 -7.719 1.00 38.39 56 ASP B N 1
ATOM 1482 C CA . ASP B 1 53 ? 1.077 -18.950 -7.257 1.00 40.36 56 ASP B CA 1
ATOM 1483 C C . ASP B 1 53 ? 1.154 -20.342 -7.846 1.00 40.61 56 ASP B C 1
ATOM 1484 O O . ASP B 1 53 ? 0.302 -21.160 -7.593 1.00 43.74 56 ASP B O 1
ATOM 1489 N N . SER B 1 54 ? 2.200 -20.664 -8.581 1.00 39.71 57 SER B N 1
ATOM 1490 C CA . SER B 1 54 ? 2.373 -22.020 -9.096 1.00 38.13 57 SER B CA 1
ATOM 1491 C C . SER B 1 54 ? 3.006 -22.854 -8.040 1.00 35.95 57 SER B C 1
ATOM 1492 O O . SER B 1 54 ? 3.448 -22.375 -6.952 1.00 38.65 57 SER B O 1
ATOM 1495 N N . GLU B 1 55 ? 3.074 -24.140 -8.305 1.00 34.83 58 GLU B N 1
ATOM 1496 C CA . GLU B 1 55 ? 3.778 -25.016 -7.368 1.00 32.71 58 GLU B CA 1
ATOM 1497 C C . GLU B 1 55 ? 4.610 -26.065 -8.115 1.00 30.08 58 GLU B C 1
ATOM 1498 O O . GLU B 1 55 ? 5.187 -26.932 -7.549 1.00 23.94 58 GLU B O 1
ATOM 1504 N N . ILE B 1 56 ? 4.593 -26.068 -9.443 1.00 31.27 59 ILE B N 1
ATOM 1505 C CA . ILE B 1 56 ? 5.401 -27.022 -10.203 1.00 32.26 59 ILE B CA 1
ATOM 1506 C C . ILE B 1 56 ? 6.006 -26.192 -11.280 1.00 32.48 59 ILE B C 1
ATOM 1507 O O . ILE B 1 56 ? 5.209 -25.450 -11.982 1.00 37.08 59 ILE B O 1
ATOM 1512 N N . ALA B 1 57 ? 7.332 -26.312 -11.480 1.00 30.04 60 ALA B N 1
ATOM 1513 C CA . ALA B 1 57 ? 7.964 -25.725 -12.671 1.00 30.77 60 ALA B CA 1
ATOM 1514 C C . ALA B 1 57 ? 9.143 -26.530 -13.230 1.00 28.52 60 ALA B C 1
ATOM 1515 O O . ALA B 1 57 ? 9.760 -27.304 -12.548 1.00 25.59 60 ALA B O 1
ATOM 1517 N N . LEU B 1 58 ? 9.452 -26.344 -14.519 1.00 26.71 61 LEU B N 1
ATOM 1518 C CA . LEU B 1 58 ? 10.626 -26.925 -15.059 1.00 25.60 61 LEU B CA 1
ATOM 1519 C C . LEU B 1 58 ? 11.639 -25.818 -15.030 1.00 25.63 61 LEU B C 1
ATOM 1520 O O . LEU B 1 58 ? 11.437 -24.763 -15.769 1.00 25.61 61 LEU B O 1
ATOM 1525 N N . LEU B 1 59 ? 12.699 -26.006 -14.239 1.00 23.20 62 LEU B N 1
ATOM 1526 C CA . LEU B 1 59 ? 13.735 -24.991 -14.038 1.00 24.03 62 LEU B CA 1
ATOM 1527 C C . LEU B 1 59 ? 15.081 -25.658 -14.195 1.00 25.00 62 LEU B C 1
ATOM 1528 O O . LEU B 1 59 ? 15.333 -26.745 -13.698 1.00 23.26 62 LEU B O 1
ATOM 1533 N N . GLU B 1 60 ? 15.948 -25.060 -14.980 1.00 26.08 63 GLU B N 1
ATOM 1534 C CA . GLU B 1 60 ? 17.247 -25.626 -15.330 1.00 28.82 63 GLU B CA 1
ATOM 1535 C C . GLU B 1 60 ? 17.209 -27.062 -15.778 1.00 28.42 63 GLU B C 1
ATOM 1536 O O . GLU B 1 60 ? 18.095 -27.881 -15.570 1.00 31.28 63 GLU B O 1
ATOM 1542 N N . GLY B 1 61 ? 16.156 -27.407 -16.454 1.00 28.11 64 GLY B N 1
ATOM 1543 C CA . GLY B 1 61 ? 15.960 -28.743 -16.959 1.00 28.60 64 GLY B CA 1
ATOM 1544 C C . GLY B 1 61 ? 15.595 -29.807 -15.978 1.00 26.82 64 GLY B C 1
ATOM 1545 O O . GLY B 1 61 ? 15.689 -31.012 -16.293 1.00 28.97 64 GLY B O 1
ATOM 1546 N N . LEU B 1 62 ? 15.110 -29.370 -14.803 1.00 23.08 65 LEU B N 1
ATOM 1547 C CA . LEU B 1 62 ? 14.735 -30.253 -13.795 1.00 21.44 65 LEU B CA 1
ATOM 1548 C C . LEU B 1 62 ? 13.281 -29.927 -13.383 1.00 20.28 65 LEU B C 1
ATOM 1549 O O . LEU B 1 62 ? 12.815 -28.809 -13.534 1.00 19.99 65 LEU B O 1
ATOM 1554 N N . THR B 1 63 ? 12.610 -30.932 -12.885 1.00 18.88 66 THR B N 1
ATOM 1555 C CA . THR B 1 63 ? 11.270 -30.744 -12.390 1.00 18.10 66 THR B CA 1
ATOM 1556 C C . THR B 1 63 ? 11.360 -30.299 -10.913 1.00 16.22 66 THR B C 1
ATOM 1557 O O . THR B 1 63 ? 12.016 -30.953 -10.099 1.00 16.51 66 THR B O 1
ATOM 1561 N N . VAL B 1 64 ? 10.780 -29.114 -10.651 1.00 16.14 67 VAL B N 1
ATOM 1562 C CA . VAL B 1 64 ? 10.835 -28.525 -9.296 1.00 15.13 67 VAL B CA 1
ATOM 1563 C C . VAL B 1 64 ? 9.450 -28.398 -8.777 1.00 15.18 67 VAL B C 1
ATOM 1564 O O . VAL B 1 64 ? 8.618 -27.653 -9.354 1.00 16.37 67 VAL B O 1
ATOM 1568 N N . VAL B 1 65 ? 9.166 -29.119 -7.653 1.00 14.36 68 VAL B N 1
ATOM 1569 C CA . VAL B 1 65 ? 7.855 -28.948 -7.075 1.00 14.69 68 VAL B CA 1
ATOM 1570 C C . VAL B 1 65 ? 8.103 -28.205 -5.789 1.00 13.64 68 VAL B C 1
ATOM 1571 O O . VAL B 1 65 ? 9.080 -28.533 -5.061 1.00 13.46 68 VAL B O 1
ATOM 1575 N N . TYR B 1 66 ? 7.176 -27.298 -5.516 1.00 13.91 69 TYR B N 1
ATOM 1576 C CA . TYR B 1 66 ? 7.438 -26.496 -4.292 1.00 14.98 69 TYR B CA 1
ATOM 1577 C C . TYR B 1 66 ? 6.247 -25.957 -3.678 1.00 15.86 69 TYR B C 1
ATOM 1578 O O . TYR B 1 66 ? 5.197 -26.021 -4.154 1.00 14.69 69 TYR B O 1
ATOM 1587 N N . LYS B 1 67 ? 6.491 -25.449 -2.417 1.00 14.97 70 LYS B N 1
ATOM 1588 C CA . LYS B 1 67 ? 5.423 -24.888 -1.631 1.00 17.63 70 LYS B CA 1
ATOM 1589 C C . LYS B 1 67 ? 5.966 -23.937 -0.632 1.00 16.65 70 LYS B C 1
ATOM 1590 O O . LYS B 1 67 ? 7.139 -24.027 -0.265 1.00 15.89 70 LYS B O 1
ATOM 1596 N N . SER B 1 68 ? 5.106 -22.991 -0.254 1.00 17.87 71 SER B N 1
ATOM 1597 C CA . SER B 1 68 ? 5.633 -22.008 0.737 1.00 18.38 71 SER B CA 1
ATOM 1598 C C . SER B 1 68 ? 4.752 -22.027 1.955 1.00 18.94 71 SER B C 1
ATOM 1599 O O . SER B 1 68 ? 3.523 -22.168 1.849 1.00 17.32 71 SER B O 1
ATOM 1602 N N . SER B 1 69 ? 5.344 -21.748 3.077 1.00 17.92 72 SER B N 1
ATOM 1603 C CA . SER B 1 69 ? 4.565 -21.588 4.333 1.00 19.01 72 SER B CA 1
ATOM 1604 C C . SER B 1 69 ? 5.200 -20.481 5.073 1.00 18.27 72 SER B C 1
ATOM 1605 O O . SER B 1 69 ? 6.380 -20.676 5.508 1.00 17.14 72 SER B O 1
ATOM 1608 N N . ILE B 1 70 ? 4.516 -19.367 5.203 1.00 17.75 73 ILE B N 1
ATOM 1609 C CA . ILE B 1 70 ? 5.014 -18.174 5.967 1.00 19.39 73 ILE B CA 1
ATOM 1610 C C . ILE B 1 70 ? 6.342 -17.723 5.418 1.00 18.04 73 ILE B C 1
ATOM 1611 O O . ILE B 1 70 ? 6.363 -17.180 4.309 1.00 19.86 73 ILE B O 1
ATOM 1616 N N . ASP B 1 71 ? 7.446 -17.986 6.004 1.00 16.26 74 ASP B N 1
ATOM 1617 C CA . ASP B 1 71 ? 8.676 -17.455 5.538 1.00 16.03 74 ASP B CA 1
ATOM 1618 C C . ASP B 1 71 ? 9.571 -18.554 5.031 1.00 14.91 74 ASP B C 1
ATOM 1619 O O . ASP B 1 71 ? 10.799 -18.366 5.004 1.00 15.60 74 ASP B O 1
ATOM 1624 N N . LEU B 1 72 ? 9.032 -19.699 4.637 1.00 14.06 75 LEU B N 1
ATOM 1625 C CA . LEU B 1 72 ? 9.842 -20.832 4.165 1.00 13.08 75 LEU B CA 1
ATOM 1626 C C . LEU B 1 72 ? 9.351 -21.355 2.828 1.00 13.79 75 LEU B C 1
ATOM 1627 O O . LEU B 1 72 ? 8.125 -21.340 2.565 1.00 14.83 75 LEU B O 1
ATOM 1632 N N . TYR B 1 73 ? 10.313 -21.745 1.999 1.00 12.82 76 TYR B N 1
ATOM 1633 C CA . TYR B 1 73 ? 10.049 -22.401 0.718 1.00 13.52 76 TYR B CA 1
ATOM 1634 C C . TYR B 1 73 ? 10.650 -23.782 0.738 1.00 12.62 76 TYR B C 1
ATOM 1635 O O . TYR B 1 73 ? 11.841 -23.974 1.016 1.00 13.41 76 TYR B O 1
ATOM 1644 N N . PHE B 1 74 ? 9.819 -24.750 0.338 1.00 12.09 77 PHE B N 1
ATOM 1645 C CA . PHE B 1 74 ? 10.175 -26.179 0.344 1.00 12.31 77 PHE B CA 1
ATOM 1646 C C . PHE B 1 74 ? 10.207 -26.692 -1.071 1.00 12.27 77 PHE B C 1
ATOM 1647 O O . PHE B 1 74 ? 9.295 -26.407 -1.776 1.00 12.35 77 PHE B O 1
ATOM 1655 N N . TYR B 1 75 ? 11.287 -27.380 -1.419 1.00 11.06 78 TYR B N 1
ATOM 1656 C CA . TYR B 1 75 ? 11.454 -27.816 -2.873 1.00 11.16 78 TYR B CA 1
ATOM 1657 C C . TYR B 1 75 ? 11.815 -29.276 -2.799 1.00 10.90 78 TYR B C 1
ATOM 1658 O O . TYR B 1 75 ? 12.673 -29.759 -2.009 1.00 10.19 78 TYR B O 1
ATOM 1667 N N . VAL B 1 76 ? 11.297 -29.981 -3.796 1.00 10.56 79 VAL B N 1
ATOM 1668 C CA . VAL B 1 76 ? 11.732 -31.327 -4.098 1.00 10.70 79 VAL B CA 1
ATOM 1669 C C . VAL B 1 76 ? 11.969 -31.309 -5.604 1.00 11.53 79 VAL B C 1
ATOM 1670 O O . VAL B 1 76 ? 11.114 -30.872 -6.395 1.00 12.79 79 VAL B O 1
ATOM 1674 N N . ILE B 1 77 ? 13.173 -31.754 -5.910 1.00 12.18 80 ILE B N 1
ATOM 1675 C CA . ILE B 1 77 ? 13.691 -31.610 -7.264 1.00 13.69 80 ILE B CA 1
ATOM 1676 C C . ILE B 1 77 ? 13.951 -33.046 -7.813 1.00 14.97 80 ILE B C 1
ATOM 1677 O O . ILE B 1 77 ? 14.647 -33.852 -7.202 1.00 14.29 80 ILE B O 1
ATOM 1682 N N . GLY B 1 78 ? 13.537 -33.194 -9.051 1.00 15.89 81 GLY B N 1
ATOM 1683 C CA . GLY B 1 78 ? 13.724 -34.420 -9.842 1.00 18.25 81 GLY B CA 1
ATOM 1684 C C . GLY B 1 78 ? 14.127 -34.155 -11.242 1.00 20.26 81 GLY B C 1
ATOM 1685 O O . GLY B 1 78 ? 14.040 -33.049 -11.701 1.00 20.80 81 GLY B O 1
ATOM 1686 N N . SER B 1 79 ? 14.494 -35.192 -11.964 1.00 23.55 82 SER B N 1
ATOM 1687 C CA . SER B 1 79 ? 14.756 -35.021 -13.385 1.00 27.14 82 SER B CA 1
ATOM 1688 C C . SER B 1 79 ? 13.616 -34.408 -14.250 1.00 28.37 82 SER B C 1
ATOM 1689 O O . SER B 1 79 ? 12.525 -34.376 -13.852 1.00 28.10 82 SER B O 1
ATOM 1692 N N . SER B 1 80 ? 13.958 -33.904 -15.446 1.00 31.61 83 SER B N 1
ATOM 1693 C CA . SER B 1 80 ? 12.984 -33.274 -16.375 1.00 32.64 83 SER B CA 1
ATOM 1694 C C . SER B 1 80 ? 11.842 -34.243 -16.710 1.00 33.28 83 SER B C 1
ATOM 1695 O O . SER B 1 80 ? 10.743 -33.870 -17.106 1.00 33.52 83 SER B O 1
ATOM 1698 N N . TYR B 1 81 ? 12.068 -35.525 -16.440 1.00 32.82 84 TYR B N 1
ATOM 1699 C CA . TYR B 1 81 ? 11.294 -36.544 -17.016 1.00 34.62 84 TYR B CA 1
ATOM 1700 C C . TYR B 1 81 ? 10.438 -37.235 -16.105 1.00 32.39 84 TYR B C 1
ATOM 1701 O O . TYR B 1 81 ? 9.707 -38.056 -16.578 1.00 34.03 84 TYR B O 1
ATOM 1710 N N . GLU B 1 82 ? 10.685 -36.902 -14.809 1.00 29.56 85 GLU B N 1
ATOM 1711 C CA . GLU B 1 82 ? 10.168 -37.479 -13.593 1.00 28.33 85 GLU B CA 1
ATOM 1712 C C . GLU B 1 82 ? 8.652 -37.284 -13.445 1.00 27.39 85 GLU B C 1
ATOM 1713 O O . GLU B 1 82 ? 8.053 -36.410 -14.012 1.00 26.48 85 GLU B O 1
ATOM 1719 N N . ASN B 1 83 ? 8.031 -38.253 -12.825 1.00 27.24 86 ASN B N 1
ATOM 1720 C CA . ASN B 1 83 ? 6.626 -38.260 -12.608 1.00 27.59 86 ASN B CA 1
ATOM 1721 C C . ASN B 1 83 ? 6.406 -37.176 -11.588 1.00 25.57 86 ASN B C 1
ATOM 1722 O O . ASN B 1 83 ? 6.911 -37.267 -10.469 1.00 24.71 86 ASN B O 1
ATOM 1727 N N . GLU B 1 84 ? 5.639 -36.169 -11.956 1.00 25.65 87 GLU B N 1
ATOM 1728 C CA . GLU B 1 84 ? 5.498 -35.080 -11.000 1.00 24.39 87 GLU B CA 1
ATOM 1729 C C . GLU B 1 84 ? 4.664 -35.384 -9.752 1.00 21.27 87 GLU B C 1
ATOM 1730 O O . GLU B 1 84 ? 4.944 -34.837 -8.734 1.00 18.50 87 GLU B O 1
ATOM 1736 N N . LEU B 1 85 ? 3.734 -36.343 -9.863 1.00 21.23 88 LEU B N 1
ATOM 1737 C CA . LEU B 1 85 ? 3.024 -36.727 -8.628 1.00 20.90 88 LEU B CA 1
ATOM 1738 C C . LEU B 1 85 ? 3.900 -37.449 -7.649 1.00 20.52 88 LEU B C 1
ATOM 1739 O O . LEU B 1 85 ? 3.662 -37.344 -6.438 1.00 18.17 88 LEU B O 1
ATOM 1744 N N . MET B 1 86 ? 4.849 -38.227 -8.141 1.00 21.37 89 MET B N 1
ATOM 1745 C CA . MET B 1 86 ? 5.811 -38.824 -7.248 1.00 21.71 89 MET B CA 1
ATOM 1746 C C . MET B 1 86 ? 6.594 -37.784 -6.454 1.00 18.75 89 MET B C 1
ATOM 1747 O O . MET B 1 86 ? 6.864 -37.907 -5.206 1.00 17.98 89 MET B O 1
ATOM 1752 N N . LEU B 1 87 ? 7.035 -36.716 -7.147 1.00 17.00 90 LEU B N 1
ATOM 1753 C CA . LEU B 1 87 ? 7.709 -35.665 -6.476 1.00 15.31 90 LEU B CA 1
ATOM 1754 C C . LEU B 1 87 ? 6.818 -34.940 -5.475 1.00 14.76 90 LEU B C 1
ATOM 1755 O O . LEU B 1 87 ? 7.235 -34.613 -4.373 1.00 14.25 90 LEU B O 1
ATOM 1760 N N . MET B 1 88 ? 5.573 -34.743 -5.861 1.00 15.74 91 MET B N 1
ATOM 1761 C CA . MET B 1 88 ? 4.599 -34.098 -4.977 1.00 16.81 91 MET B CA 1
ATOM 1762 C C . MET B 1 88 ? 4.422 -34.935 -3.708 1.00 16.20 91 MET B C 1
ATOM 1763 O O . MET B 1 88 ? 4.177 -34.384 -2.676 1.00 15.42 91 MET B O 1
ATOM 1768 N N . ALA B 1 89 ? 4.411 -36.226 -3.856 1.00 16.92 92 ALA B N 1
ATOM 1769 C CA . ALA B 1 89 ? 4.194 -37.082 -2.652 1.00 16.26 92 ALA B CA 1
ATOM 1770 C C . ALA B 1 89 ? 5.356 -36.942 -1.649 1.00 14.89 92 ALA B C 1
ATOM 1771 O O . ALA B 1 89 ? 5.080 -36.932 -0.460 1.00 13.86 92 ALA B O 1
ATOM 1773 N N . VAL B 1 90 ? 6.561 -36.750 -2.120 1.00 14.00 93 VAL B N 1
ATOM 1774 C CA . VAL B 1 90 ? 7.694 -36.518 -1.252 1.00 12.64 93 VAL B CA 1
ATOM 1775 C C . VAL B 1 90 ? 7.462 -35.180 -0.543 1.00 11.72 93 VAL B C 1
ATOM 1776 O O . VAL B 1 90 ? 7.690 -35.083 0.630 1.00 11.28 93 VAL B O 1
ATOM 1780 N N . LEU B 1 91 ? 7.192 -34.125 -1.300 1.00 11.73 94 LEU B N 1
ATOM 1781 C CA . LEU B 1 91 ? 7.026 -32.818 -0.800 1.00 11.72 94 LEU B CA 1
ATOM 1782 C C . LEU B 1 91 ? 5.893 -32.812 0.247 1.00 11.51 94 LEU B C 1
ATOM 1783 O O . LEU B 1 91 ? 6.067 -32.278 1.330 1.00 11.44 94 LEU B O 1
ATOM 1788 N N . ASN B 1 92 ? 4.750 -33.412 -0.085 1.00 11.91 95 ASN B N 1
ATOM 1789 C CA . ASN B 1 92 ? 3.611 -33.382 0.864 1.00 12.76 95 ASN B CA 1
ATOM 1790 C C . ASN B 1 92 ? 4.018 -34.199 2.130 1.00 12.24 95 ASN B C 1
ATOM 1791 O O . ASN B 1 92 ? 3.622 -33.830 3.288 1.00 11.58 95 ASN B O 1
ATOM 1796 N N . CYS B 1 93 ? 4.741 -35.278 1.921 1.00 12.45 96 CYS B N 1
ATOM 1797 C CA . CYS B 1 93 ? 5.079 -36.099 3.078 1.00 12.86 96 CYS B CA 1
ATOM 1798 C C . CYS B 1 93 ? 6.032 -35.351 4.063 1.00 13.39 96 CYS B C 1
ATOM 1799 O O . CYS B 1 93 ? 5.845 -35.366 5.335 1.00 12.74 96 CYS B O 1
ATOM 1802 N N . LEU B 1 94 ? 6.992 -34.682 3.484 1.00 12.26 97 LEU B N 1
ATOM 1803 C CA . LEU B 1 94 ? 7.848 -33.867 4.288 1.00 12.28 97 LEU B CA 1
ATOM 1804 C C . LEU B 1 94 ? 7.111 -32.759 4.930 1.00 12.02 97 LEU B C 1
ATOM 1805 O O . LEU B 1 94 ? 7.243 -32.561 6.182 1.00 11.79 97 LEU B O 1
ATOM 1810 N N . PHE B 1 95 ? 6.314 -32.040 4.189 1.00 11.38 98 PHE B N 1
ATOM 1811 C CA . PHE B 1 95 ? 5.676 -30.844 4.808 1.00 11.24 98 PHE B CA 1
ATOM 1812 C C . PHE B 1 95 ? 4.719 -31.250 5.885 1.00 11.87 98 PHE B C 1
ATOM 1813 O O . PHE B 1 95 ? 4.569 -30.629 6.944 1.00 11.66 98 PHE B O 1
ATOM 1821 N N . ASP B 1 96 ? 3.957 -32.279 5.634 1.00 11.89 99 ASP B N 1
ATOM 1822 C CA . ASP B 1 96 ? 2.868 -32.624 6.501 1.00 12.97 99 ASP B CA 1
ATOM 1823 C C . ASP B 1 96 ? 3.459 -33.309 7.755 1.00 12.41 99 ASP B C 1
ATOM 1824 O O . ASP B 1 96 ? 2.916 -33.148 8.870 1.00 12.31 99 ASP B O 1
ATOM 1829 N N . SER B 1 97 ? 4.559 -34.070 7.559 1.00 12.09 100 SER B N 1
ATOM 1830 C CA . SER B 1 97 ? 5.268 -34.570 8.740 1.00 12.90 100 SER B CA 1
ATOM 1831 C C . SER B 1 97 ? 5.735 -33.447 9.601 1.00 13.08 100 SER B C 1
ATOM 1832 O O . SER B 1 97 ? 5.528 -33.497 10.811 1.00 14.39 100 SER B O 1
ATOM 1835 N N . LEU B 1 98 ? 6.360 -32.478 9.036 1.00 13.01 101 LEU B N 1
ATOM 1836 C CA . LEU B 1 98 ? 6.851 -31.299 9.841 1.00 13.69 101 LEU B CA 1
ATOM 1837 C C . LEU B 1 98 ? 5.694 -30.526 10.466 1.00 14.30 101 LEU B C 1
ATOM 1838 O O . LEU B 1 98 ? 5.756 -30.080 11.646 1.00 14.53 101 LEU B O 1
ATOM 1843 N N . SER B 1 99 ? 4.569 -30.386 9.764 1.00 14.09 102 SER B N 1
ATOM 1844 C CA . SER B 1 99 ? 3.454 -29.774 10.354 1.00 16.17 102 SER B CA 1
ATOM 1845 C C . SER B 1 99 ? 3.002 -30.436 11.637 1.00 16.91 102 SER B C 1
ATOM 1846 O O . SER B 1 99 ? 2.776 -29.7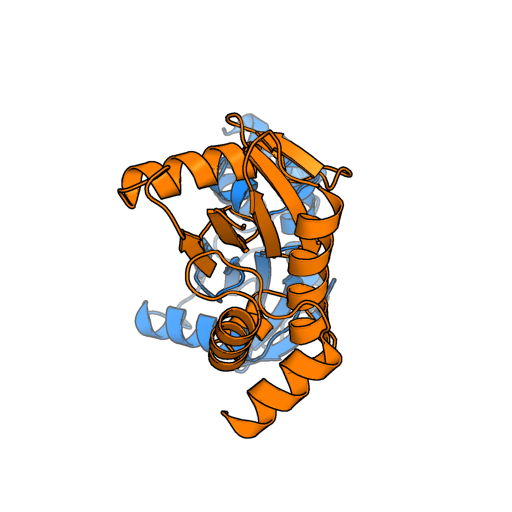76 12.647 1.00 17.51 102 SER B O 1
ATOM 1849 N N . GLN B 1 100 ? 2.868 -31.724 11.586 1.00 16.58 103 GLN B N 1
ATOM 1850 C CA . GLN B 1 100 ? 2.511 -32.514 12.801 1.00 18.66 103 GLN B CA 1
ATOM 1851 C C . GLN B 1 100 ? 3.518 -32.300 13.823 1.00 19.09 103 GLN B C 1
ATOM 1852 O O . GLN B 1 100 ? 3.124 -32.046 15.035 1.00 20.31 103 GLN B O 1
ATOM 1858 N N . MET B 1 101 ? 4.796 -32.477 13.488 1.00 18.56 104 MET B N 1
ATOM 1859 C CA . MET B 1 101 ? 5.922 -32.390 14.502 1.00 21.07 104 MET B CA 1
ATOM 1860 C C . MET B 1 101 ? 6.043 -31.039 15.155 1.00 21.29 104 MET B C 1
ATOM 1861 O O . MET B 1 101 ? 6.169 -30.950 16.401 1.00 21.99 104 MET B O 1
ATOM 1866 N N . LEU B 1 102 ? 5.747 -29.983 14.425 1.00 20.30 105 LEU B N 1
ATOM 1867 C CA . LEU B 1 102 ? 5.874 -28.582 14.903 1.00 22.51 105 LEU B CA 1
ATOM 1868 C C . LEU B 1 102 ? 4.530 -27.975 15.342 1.00 26.52 105 LEU B C 1
ATOM 1869 O O . LEU B 1 102 ? 4.435 -26.724 15.523 1.00 29.81 105 LEU B O 1
ATOM 1874 N N . ARG B 1 103 ? 3.510 -28.790 15.557 1.00 27.46 106 ARG B N 1
ATOM 1875 C CA . ARG B 1 103 ? 2.238 -28.305 16.061 1.00 33.00 106 ARG B CA 1
ATOM 1876 C C . ARG B 1 103 ? 1.714 -27.155 15.223 1.00 34.58 106 ARG B C 1
ATOM 1877 O O . ARG B 1 103 ? 1.292 -26.109 15.765 1.00 37.97 106 ARG B O 1
ATOM 1885 N N . LYS B 1 104 ? 1.702 -27.430 13.912 1.00 34.09 107 LYS B N 1
ATOM 1886 C CA . LYS B 1 104 ? 0.865 -26.724 12.975 1.00 35.78 107 LYS B CA 1
ATOM 1887 C C . LYS B 1 104 ? 1.371 -25.341 12.572 1.00 34.07 107 LYS B C 1
ATOM 1888 O O . LYS B 1 104 ? 0.635 -24.638 11.805 1.00 35.89 107 LYS B O 1
ATOM 1894 N N . ASN B 1 105 ? 2.589 -24.954 12.959 1.00 29.79 108 ASN B N 1
ATOM 1895 C CA . ASN B 1 105 ? 2.983 -23.568 12.578 1.00 29.07 108 ASN B CA 1
ATOM 1896 C C . ASN B 1 105 ? 4.309 -23.614 11.779 1.00 24.54 108 ASN B C 1
ATOM 1897 O O . ASN B 1 105 ? 5.325 -23.613 12.369 1.00 24.34 108 ASN B O 1
ATOM 1902 N N . VAL B 1 106 ? 4.266 -23.886 10.465 1.00 21.27 109 VAL B N 1
ATOM 1903 C CA . VAL B 1 106 ? 5.479 -24.226 9.781 1.00 19.21 109 VAL B CA 1
ATOM 1904 C C . VAL B 1 106 ? 6.205 -22.960 9.330 1.00 18.86 109 VAL B C 1
ATOM 1905 O O . VAL B 1 106 ? 5.778 -22.395 8.301 1.00 18.14 109 VAL B O 1
ATOM 1909 N N . GLU B 1 107 ? 7.139 -22.447 10.148 1.00 17.24 110 GLU B N 1
ATOM 1910 C CA . GLU B 1 107 ? 7.877 -21.272 9.771 1.00 17.35 110 GLU B CA 1
ATOM 1911 C C . GLU B 1 107 ? 9.291 -21.362 10.266 1.00 16.47 110 GLU B C 1
ATOM 1912 O O . GLU B 1 107 ? 9.609 -22.234 11.076 1.00 15.45 110 GLU B O 1
ATOM 1918 N N . LYS B 1 108 ? 10.156 -20.461 9.827 1.00 15.71 111 LYS B N 1
ATOM 1919 C CA . LYS B 1 108 ? 11.568 -20.556 10.141 1.00 15.73 111 LYS B CA 1
ATOM 1920 C C . LYS B 1 108 ? 11.866 -20.654 11.630 1.00 16.54 111 LYS B C 1
ATOM 1921 O O . LYS B 1 108 ? 12.683 -21.504 12.005 1.00 16.43 111 LYS B O 1
ATOM 1927 N N . ARG B 1 109 ? 11.257 -19.858 12.431 1.00 17.40 112 ARG B N 1
ATOM 1928 C CA . ARG B 1 109 ? 11.672 -19.804 13.794 1.00 19.10 112 ARG B CA 1
ATOM 1929 C C . ARG B 1 109 ? 11.389 -21.166 14.493 1.00 18.57 112 ARG B C 1
ATOM 1930 O O . ARG B 1 109 ? 12.198 -21.643 15.259 1.00 19.94 112 ARG B O 1
ATOM 1938 N N . ALA B 1 110 ? 10.247 -21.734 14.143 1.00 18.36 113 ALA B N 1
ATOM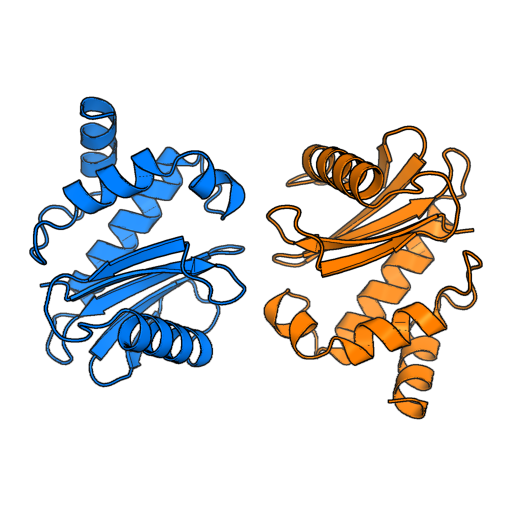 1939 C CA . ALA B 1 110 ? 9.851 -23.033 14.741 1.00 17.62 113 ALA B CA 1
ATOM 1940 C C . ALA B 1 110 ? 10.714 -24.142 14.190 1.00 17.12 113 ALA B C 1
ATOM 1941 O O . ALA B 1 110 ? 11.129 -25.012 14.891 1.00 17.84 113 ALA B O 1
ATOM 1943 N N . LEU B 1 111 ? 11.000 -24.068 12.874 1.00 15.33 114 LEU B N 1
ATOM 1944 C CA . LEU B 1 111 ? 11.805 -25.150 12.283 1.00 15.17 114 LEU B CA 1
ATOM 1945 C C . LEU B 1 111 ? 13.221 -25.180 12.865 1.00 15.80 114 LEU B C 1
ATOM 1946 O O . LEU B 1 111 ? 13.755 -26.254 13.085 1.00 15.77 114 LEU B O 1
ATOM 1951 N N . LEU B 1 112 ? 13.798 -24.038 13.084 1.00 17.27 115 LEU B N 1
ATOM 1952 C CA . LEU B 1 112 ? 15.177 -23.960 13.591 1.00 19.22 115 LEU B CA 1
ATOM 1953 C C . LEU B 1 112 ? 15.259 -24.514 15.010 1.00 20.95 115 LEU B C 1
ATOM 1954 O O . LEU B 1 112 ? 16.347 -24.886 15.447 1.00 22.84 115 LEU B O 1
ATOM 1959 N N . GLU B 1 113 ? 14.150 -24.461 15.722 1.00 21.44 116 GLU B N 1
ATOM 1960 C CA . GLU B 1 113 ? 14.075 -25.121 17.067 1.00 23.66 116 GLU B CA 1
ATOM 1961 C C . GLU B 1 113 ? 13.963 -26.636 17.043 1.00 23.21 116 GLU B C 1
ATOM 1962 O O . GLU B 1 113 ? 14.127 -27.281 18.126 1.00 24.46 116 GLU B O 1
ATOM 1968 N N . ASN B 1 114 ? 13.593 -27.217 15.930 1.00 21.09 117 ASN B N 1
ATOM 1969 C CA . ASN B 1 114 ? 13.376 -28.648 15.795 1.00 21.33 117 ASN B CA 1
ATOM 1970 C C . ASN B 1 114 ? 14.090 -29.169 14.609 1.00 18.63 117 ASN B C 1
ATOM 1971 O O . ASN B 1 114 ? 13.500 -29.959 13.857 1.00 16.68 117 ASN B O 1
ATOM 1976 N N . MET B 1 115 ? 15.369 -28.809 14.456 1.00 18.95 118 MET B N 1
ATOM 1977 C CA . MET B 1 115 ? 16.115 -29.306 13.284 1.00 18.47 118 MET B CA 1
ATOM 1978 C C . MET B 1 115 ? 16.328 -30.785 13.374 1.00 18.99 118 MET B C 1
ATOM 1979 O O . MET B 1 115 ? 16.401 -31.427 12.380 1.00 19.10 118 MET B O 1
ATOM 1984 N N . GLU B 1 116 ? 16.344 -31.429 14.537 1.00 19.85 119 GLU B N 1
ATOM 1985 C CA . GLU B 1 116 ? 16.441 -32.882 14.569 1.00 20.41 119 GLU B CA 1
ATOM 1986 C C . GLU B 1 116 ? 15.239 -33.540 13.924 1.00 18.92 119 GLU B C 1
ATOM 1987 O O . GLU B 1 116 ? 15.328 -34.508 13.248 1.00 19.82 119 GLU B O 1
ATOM 1993 N N . GLY B 1 117 ? 14.085 -33.058 14.171 1.00 17.90 120 GLY B N 1
ATOM 1994 C CA . GLY B 1 117 ? 12.901 -33.632 13.614 1.00 17.56 120 GLY B CA 1
ATOM 1995 C C . GLY B 1 117 ? 12.947 -33.580 12.087 1.00 16.36 120 GLY B C 1
ATOM 1996 O O . GLY B 1 117 ? 12.563 -34.526 11.379 1.00 17.55 120 GLY B O 1
ATOM 1997 N N . LEU B 1 118 ? 13.358 -32.414 11.571 1.00 15.94 121 LEU B N 1
ATOM 1998 C CA . LEU B 1 118 ? 13.589 -32.261 10.152 1.00 14.58 121 LEU B CA 1
ATOM 1999 C C . LEU B 1 118 ? 14.597 -33.352 9.640 1.00 14.43 121 LEU B C 1
ATOM 2000 O O . LEU B 1 118 ? 14.351 -34.033 8.623 1.00 14.16 121 LEU B O 1
ATOM 2005 N N . PHE B 1 119 ? 15.776 -33.425 10.297 1.00 15.27 122 PHE B N 1
ATOM 2006 C CA . PHE B 1 119 ? 16.839 -34.355 9.848 1.00 16.83 122 PHE B CA 1
ATOM 2007 C C . PHE B 1 119 ? 16.307 -35.767 9.867 1.00 17.30 122 PHE B C 1
ATOM 2008 O O . PHE B 1 119 ? 16.482 -36.493 8.924 1.00 19.10 122 PHE B O 1
ATOM 2016 N N . LEU B 1 120 ? 15.715 -36.181 10.980 1.00 18.38 123 LEU B N 1
ATOM 2017 C CA . LEU B 1 120 ? 15.163 -37.527 11.036 1.00 18.65 123 LEU B CA 1
ATOM 2018 C C . LEU B 1 120 ? 14.059 -37.808 10.007 1.00 16.63 123 LEU B C 1
ATOM 2019 O O . LEU B 1 120 ? 13.994 -38.922 9.446 1.00 17.03 123 LEU B O 1
ATOM 2024 N N . ALA B 1 121 ? 13.171 -36.843 9.754 1.00 15.30 124 ALA B N 1
ATOM 2025 C CA . 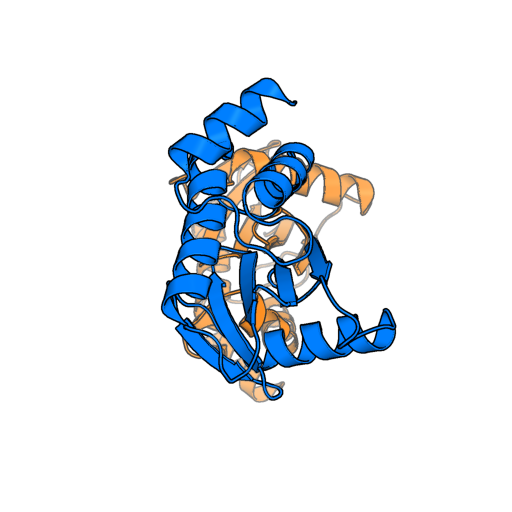ALA B 1 121 ? 12.086 -37.042 8.733 1.00 14.36 124 ALA B CA 1
ATOM 2026 C C . ALA B 1 121 ? 12.670 -37.235 7.337 1.00 13.94 124 ALA B C 1
ATOM 2027 O O . ALA B 1 121 ? 12.268 -38.147 6.670 1.00 13.45 124 ALA B O 1
ATOM 2029 N N . VAL B 1 122 ? 13.633 -36.447 6.964 1.00 14.07 125 VAL B N 1
ATOM 2030 C CA . VAL B 1 122 ? 14.215 -36.604 5.604 1.00 14.41 125 VAL B CA 1
ATOM 2031 C C . VAL B 1 122 ? 14.853 -37.987 5.496 1.00 16.24 125 VAL B C 1
ATOM 2032 O O . VAL B 1 122 ? 14.714 -38.681 4.474 1.00 16.03 125 VAL B O 1
ATOM 2036 N N . ASP B 1 123 ? 15.520 -38.402 6.565 1.00 17.66 126 ASP B N 1
ATOM 2037 C CA . ASP B 1 123 ? 16.141 -39.716 6.605 1.00 21.15 126 ASP B CA 1
ATOM 2038 C C . ASP B 1 123 ? 15.141 -40.839 6.502 1.00 19.64 126 ASP B C 1
ATOM 2039 O O . ASP B 1 123 ? 15.517 -41.934 6.068 1.00 22.60 126 ASP B O 1
ATOM 2044 N N . GLU B 1 124 ? 13.888 -40.620 6.875 1.00 17.61 127 GLU B N 1
ATOM 2045 C CA . GLU B 1 124 ? 12.877 -41.651 6.657 1.00 17.11 127 GLU B CA 1
ATOM 2046 C C . GLU B 1 124 ? 12.292 -41.630 5.246 1.00 16.36 127 GLU B C 1
ATOM 2047 O O . GLU B 1 124 ? 11.913 -42.689 4.755 1.00 17.92 127 GLU B O 1
ATOM 2053 N N . ILE B 1 125 ? 12.312 -40.510 4.618 1.00 14.70 128 ILE B N 1
ATOM 2054 C CA . ILE B 1 125 ? 11.626 -40.287 3.310 1.00 14.94 128 ILE B CA 1
ATOM 2055 C C . ILE B 1 125 ? 12.497 -40.698 2.141 1.00 15.92 128 ILE B C 1
ATOM 2056 O O . ILE B 1 125 ? 11.967 -41.320 1.168 1.00 17.26 128 ILE B O 1
ATOM 2061 N N . VAL B 1 126 ? 13.760 -40.322 2.186 1.00 16.27 129 VAL B N 1
ATOM 2062 C CA . VAL B 1 126 ? 14.649 -40.627 1.040 1.00 18.18 129 VAL B CA 1
ATOM 2063 C C . VAL B 1 126 ? 15.914 -41.253 1.586 1.00 19.92 129 VAL B C 1
ATOM 2064 O O . VAL B 1 126 ? 16.425 -40.828 2.575 1.00 21.73 129 VAL B O 1
ATOM 2068 N N . ASP B 1 127 ? 16.441 -42.226 0.854 1.00 22.05 130 ASP B N 1
ATOM 2069 C CA . ASP B 1 127 ? 17.723 -42.837 1.128 1.00 24.13 130 ASP B CA 1
ATOM 2070 C C . ASP B 1 127 ? 18.556 -42.761 -0.147 1.00 24.98 130 ASP B C 1
ATOM 2071 O O . ASP B 1 127 ? 18.291 -43.494 -1.090 1.00 25.05 130 ASP B O 1
ATOM 2076 N N . 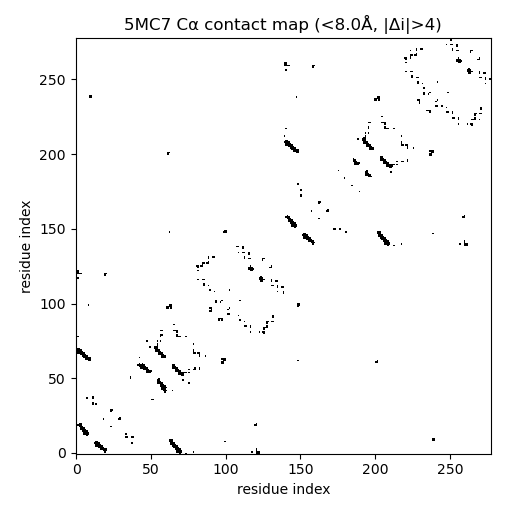GLY B 1 128 ? 19.507 -41.844 -0.186 1.00 24.72 131 GLY B N 1
ATOM 2077 C CA . GLY B 1 128 ? 20.447 -41.737 -1.335 1.00 26.00 131 GLY B CA 1
ATOM 2078 C C . GLY B 1 128 ? 19.735 -41.466 -2.674 1.00 24.75 131 GLY B C 1
ATOM 2079 O O . GLY B 1 128 ? 20.169 -41.995 -3.711 1.00 28.49 131 GLY B O 1
ATOM 2080 N N . GLY B 1 129 ? 18.610 -40.761 -2.655 1.00 22.77 132 GLY B N 1
ATOM 2081 C CA . GLY B 1 129 ? 17.810 -40.452 -3.814 1.00 21.25 132 GLY B CA 1
ATOM 2082 C C . GLY B 1 129 ? 16.589 -41.321 -4.046 1.00 21.35 132 GLY B C 1
ATOM 2083 O O . GLY B 1 129 ? 15.638 -40.900 -4.723 1.00 19.56 132 GLY B O 1
ATOM 2084 N N . VAL B 1 130 ? 16.593 -42.514 -3.455 1.00 21.66 133 VAL B N 1
ATOM 2085 C CA . VAL B 1 130 ? 15.426 -43.348 -3.543 1.00 22.24 133 VAL B CA 1
ATOM 2086 C C . VAL B 1 130 ? 14.359 -43.019 -2.530 1.00 20.07 133 VAL B C 1
ATOM 2087 O O . VAL B 1 130 ? 14.652 -42.802 -1.361 1.00 18.09 133 VAL B O 1
ATOM 2091 N N . ILE B 1 131 ? 13.135 -42.995 -3.026 1.00 19.80 134 ILE B N 1
ATOM 2092 C CA . ILE B 1 131 ? 11.979 -42.657 -2.185 1.00 18.98 134 ILE B CA 1
ATOM 2093 C C . ILE B 1 131 ? 11.552 -43.876 -1.423 1.00 19.92 134 ILE B C 1
ATOM 2094 O O . ILE B 1 131 ? 11.138 -44.906 -1.986 1.00 20.68 134 ILE B O 1
ATOM 2099 N N . LEU B 1 132 ? 11.680 -43.794 -0.125 1.00 20.83 135 LEU B N 1
ATOM 2100 C CA . LEU B 1 132 ? 11.406 -44.983 0.762 1.00 22.26 135 LEU B CA 1
ATOM 2101 C C . LEU B 1 132 ? 10.031 -44.939 1.354 1.00 22.11 135 LEU B C 1
ATOM 2102 O O . LEU B 1 132 ? 9.444 -46.004 1.656 1.00 23.83 135 LEU B O 1
ATOM 2107 N N . GLU B 1 133 ? 9.536 -43.705 1.573 1.00 20.57 136 GLU B N 1
ATOM 2108 C CA . GLU B 1 133 ? 8.317 -43.551 2.299 1.00 20.47 136 GLU B CA 1
ATOM 2109 C C . GLU B 1 133 ? 7.675 -42.244 2.007 1.00 20.18 136 GLU B C 1
ATOM 2110 O O . GLU B 1 133 ? 8.276 -41.169 2.329 1.00 21.12 136 GLU B O 1
ATOM 2116 N N . SER B 1 134 ? 6.420 -42.309 1.560 1.00 20.05 137 SER B N 1
ATOM 2117 C CA . SER B 1 134 ? 5.656 -41.117 1.293 1.00 20.23 137 SER B CA 1
ATOM 2118 C C . SER B 1 134 ? 4.403 -40.959 2.145 1.00 19.42 137 SER B C 1
ATOM 2119 O O . SER B 1 134 ? 3.658 -40.033 1.970 1.00 19.53 137 SER B O 1
ATOM 2122 N N . ASP B 1 135 ? 4.209 -41.799 3.180 1.00 18.44 138 ASP B N 1
ATOM 2123 C CA . ASP B 1 135 ? 3.069 -41.620 4.114 1.00 17.52 138 ASP B CA 1
ATOM 2124 C C . ASP B 1 135 ? 3.543 -40.917 5.366 1.00 16.71 138 ASP B C 1
ATOM 2125 O O . ASP B 1 135 ? 4.315 -41.467 6.059 1.00 15.32 138 ASP B O 1
ATOM 2130 N N . PRO B 1 136 ? 3.091 -39.661 5.599 1.00 15.47 139 PRO B N 1
ATOM 2131 C CA . PRO B 1 136 ? 3.617 -39.002 6.747 1.00 15.36 139 PRO B CA 1
ATOM 2132 C C . PRO B 1 136 ? 3.235 -39.617 8.079 1.00 16.37 139 PRO B C 1
ATOM 2133 O O . PRO B 1 136 ? 3.983 -39.430 9.113 1.00 16.60 139 PRO B O 1
ATOM 2137 N N . GLN B 1 137 ? 2.139 -40.338 8.115 1.00 18.56 140 GLN B N 1
ATOM 2138 C CA . GLN B 1 137 ? 1.877 -41.176 9.332 1.00 20.46 140 GLN B CA 1
ATOM 2139 C C . GLN B 1 137 ? 2.990 -42.119 9.709 1.00 20.40 140 GLN B C 1
ATOM 2140 O O . GLN B 1 137 ? 3.375 -42.238 10.882 1.00 19.83 140 GLN B O 1
ATOM 2146 N N . GLN B 1 138 ? 3.560 -42.782 8.681 1.00 19.67 141 GLN B N 1
ATOM 2147 C CA . GLN B 1 138 ? 4.748 -43.617 8.895 1.00 20.07 141 GLN B CA 1
ATOM 2148 C C . GLN B 1 138 ? 5.941 -42.858 9.307 1.00 18.21 141 GLN B C 1
ATOM 2149 O O . GLN B 1 138 ? 6.712 -43.286 10.216 1.00 17.67 141 GLN B O 1
ATOM 2155 N N . VAL B 1 139 ? 6.166 -41.730 8.671 1.00 16.09 142 VAL B N 1
ATOM 2156 C CA . VAL B 1 139 ? 7.321 -40.955 8.944 1.00 15.15 142 VAL B CA 1
ATOM 2157 C C . VAL B 1 139 ? 7.353 -40.471 10.419 1.00 16.04 142 VAL B C 1
ATOM 2158 O O . VAL B 1 139 ? 8.347 -40.624 11.033 1.00 16.87 142 VAL B O 1
ATOM 2162 N N . VAL B 1 140 ? 6.238 -39.922 10.876 1.00 16.36 143 VAL B N 1
ATOM 2163 C CA . VAL B 1 140 ? 6.199 -39.328 12.182 1.00 16.79 143 VAL B CA 1
ATOM 2164 C C . VAL B 1 140 ? 6.342 -40.453 13.234 1.00 18.52 143 VAL B C 1
ATOM 2165 O O . VAL B 1 140 ? 7.035 -40.239 14.239 1.00 19.19 143 VAL B O 1
ATOM 2169 N N . HIS B 1 141 ? 5.781 -41.617 12.953 1.00 19.24 144 HIS B N 1
ATOM 2170 C CA . HIS B 1 141 ? 5.899 -42.738 13.861 1.00 21.30 144 HIS B CA 1
ATOM 2171 C C . HIS B 1 141 ? 7.391 -43.146 13.974 1.00 21.27 144 HIS B C 1
ATOM 2172 O O . HIS B 1 141 ? 7.881 -43.376 15.017 1.00 23.62 144 HIS B O 1
ATOM 2179 N N . ARG B 1 142 ? 8.072 -43.300 12.880 1.00 19.87 145 ARG B N 1
ATOM 2180 C CA . ARG B 1 142 ? 9.465 -43.596 12.919 1.00 20.27 145 ARG B CA 1
ATOM 2181 C C . ARG B 1 142 ? 10.394 -42.551 13.486 1.00 19.89 145 ARG B C 1
ATOM 2182 O O . ARG B 1 142 ? 11.355 -42.928 14.212 1.00 21.53 145 ARG B O 1
ATOM 2190 N N . VAL B 1 143 ? 10.118 -41.273 13.271 1.00 19.14 146 VAL B N 1
ATOM 2191 C CA . VAL B 1 143 ? 10.906 -40.246 13.857 1.00 20.08 146 VAL B CA 1
ATOM 2192 C C . VAL B 1 143 ? 10.745 -40.360 15.380 1.00 21.53 146 VAL B C 1
ATOM 2193 O O . VAL B 1 143 ? 11.705 -40.230 16.124 1.00 23.43 146 VAL B O 1
ATOM 2197 N N . ALA B 1 144 ? 9.527 -40.612 15.831 1.00 22.49 147 ALA B N 1
ATOM 2198 C CA . ALA B 1 144 ? 9.278 -40.666 17.291 1.00 24.12 147 ALA B CA 1
ATOM 2199 C C . ALA B 1 144 ? 10.087 -41.810 17.962 1.00 26.11 147 ALA B C 1
ATOM 2200 O O . ALA B 1 144 ? 10.608 -41.671 19.150 1.00 28.35 147 ALA B O 1
ATOM 2202 N N . LEU B 1 145 ? 10.272 -42.902 17.199 1.00 26.14 148 LEU B N 1
ATOM 2203 C CA . LEU B 1 145 ? 11.075 -44.053 17.695 1.00 28.43 148 LEU B CA 1
ATOM 2204 C C . LEU B 1 145 ? 12.573 -43.762 17.695 1.00 29.81 148 LEU B C 1
ATOM 2205 O O . LEU B 1 145 ? 13.332 -44.370 18.401 1.00 30.67 148 LEU B O 1
ATOM 2210 N N . ARG B 1 146 ? 13.024 -42.830 16.887 1.00 28.96 149 ARG B N 1
ATOM 2211 C CA . ARG B 1 146 ? 14.442 -42.485 16.801 1.00 30.12 149 ARG B CA 1
ATOM 2212 C C . ARG B 1 146 ? 14.940 -41.243 17.520 1.00 31.23 149 ARG B C 1
ATOM 2213 O O . ARG B 1 146 ? 16.165 -41.069 17.664 1.00 31.62 149 ARG B O 1
ATOM 2221 N N . GLY B 1 147 ? 14.028 -40.379 17.935 1.00 30.50 150 GLY B N 1
ATOM 2222 C CA . GLY B 1 147 ? 14.339 -39.052 18.422 1.00 32.83 150 GLY B CA 1
ATOM 2223 C C . GLY B 1 147 ? 14.423 -38.740 19.931 1.00 34.29 150 GLY B C 1
ATOM 2224 O O . GLY B 1 147 ? 13.505 -39.051 20.691 1.00 39.76 150 GLY B O 1
#

CATH classification: 3.30.450.60

Organism: Homo sapiens (NCBI:txid9606)

Foldseek 3Di:
DWQKKFKAWQVLHTPDIDGLDCPQPDPVSVSVQSVQVVVPDDADQWDWDQDPQWIWIWHDDPTMIIITIGHNPDDVVVSVLLRCLLVVLVCVVQVNHDHDVSCVVCVLLSVQLVCCQDDSRDGRDRHNVVSNVVSVVVD/DWQKKFKAWQVLHGPDIDGLDCPQPDPVSVSVQSVQVCVVPRPDPAAWDQGPQWIWGWDDADGMIIIIIGGNVDDVVVSVLLRCLLVVLVCVVQVRRDDDVSCVVPVLLSVQLVVCQDDSRDGNDRHNVVSNVVSVVVD

B-factor: mean 20.22, std 6.97, range [8.55, 50.41]

GO terms:
  GO:0030126 COPI vesicle coat (C, IDA)
  GO:0006890 retrograde vesicle-mediated transport, Golgi to endoplasmic reticulum (P, IMP)
  GO:0000139 Golgi membrane (C, TAS)
  GO:0005789 endoplasmic reticulum membrane (C, TAS)
  GO:0005829 cytosol (C, TAS)
  GO:0030133 transport vesicle (C, TAS)
  GO:0006891 intra-Golgi vesicle-mediated transport (P, IDA)
  GO:0006890 retrograde vesicle-mediated transport, Golgi to endoplasmic reticulum (P, TAS)

InterPro domains:
  IPR000804 Clathrin adaptor complex, small chain [PS00989] (67-77)
  IPR011012 Longin-like domain superfamily [SSF64356] (13-148)
  IPR022775 AP complex, mu/sigma subunit [PF01217] (12-151)
  IPR039652 Coatomer subunit zeta [PTHR11043] (7-176)

Radius of gyration: 21.74 Å; Cα contacts (8 Å, |Δi|>4): 463; chains: 2; bounding box: 30×60×48 Å

Sequence (278 aa):
TVKAILILDNDGDRLFAKYYDDTYPSVKEQKAFEKNIFNKTHRTDSEIALLEGLTVVYKSSIDLYFYVIGSSYENELMLMAVLNCLFDSLSQMLRKNVEKRALLENMEGLFLAVDEIVDGGVILESDPQQVVHRVALRGTVKAILILDNDGDRLFAKYYDDTYPSVKEQKAFEKNIFNKTHRTDSEIALLEGLTVVYKSSIDLYFYVIGSSYENELMLMAVLNCLFDSLSQMLRKNVEKRALLENMEGLFLAVDEIVDGGVILESDPQQVVHRVALRG

Nearest PDB structures (foldseek):
  5mc7-assembly2_B  TM=1.007E+00  e=3.867E-27  Homo sapiens
  3tjz-assembly2_F  TM=9.917E-01  e=1.304E-22  Bos taurus
  2hf6-assembly1_A  TM=9.638E-01  e=3.031E-22  Homo sapiens
  5nzr-assembly1_Z  TM=9.053E-01  e=2.714E-18  Mus musculus
  5nzr-assembly1_L  TM=8.927E-01  e=1.486E-18  Mus musculus

Solvent-accessible surface area: 13440 Å² total; per-residue (Å²): 100,1,42,2,0,0,0,0,10,6,61,12,87,84,25,14,23,80,43,43,62,122,64,40,92,48,85,178,82,22,104,51,5,4,141,63,0,14,97,112,7,86,69,28,119,53,60,61,22,119,24,73,48,16,11,0,0,2,29,12,17,49,2,0,2,0,0,0,0,0,27,46,203,53,80,78,126,82,0,32,28,0,0,55,1,1,30,61,0,1,27,116,39,15,186,172,46,12,7,34,53,21,0,85,137,63,37,106,4,0,76,39,0,1,82,15,0,2,86,66,2,79,39,103,39,52,54,26,129,86,0,33,108,99,8,80,131,149,70,92,1,39,1,0,0,0,0,4,0,20,15,79,75,24,21,30,96,43,36,62,120,62,38,95,48,85,176,78,20,109,52,4,5,132,58,0,0,83,113,0,35,115,66,150,60,84,64,25,115,23,89,39,14,10,0,0,6,39,64,20,83,1,0,15,0,1,0,1,0,26,45,198,50,89,90,136,54,0,32,37,0,0,54,0,1,31,59,0,0,12,109,51,11,207,129,63,6,16,16,55,15,0,80,144,56,39,114,11,0,83,38,0,6,107,13,0,6,88,64,2,79,45,100,36,50,55,33,139,74,0,44,102,96,14,76,130,154,88